Protein AF-A0A3L7WAE1-F1 (afdb_monomer_lite)

Sequence (200 aa):
MFGAALLAGSLFSGAGSRASAQEPAFVLYGRVSPIDGVLPARVRATVGDVVCGSADVNRQPDGTGFYALSVVSAGTKTGCGTQFALIRVRAILGEIDSGDVAALAVWRAGEVQQVDLSGTLSGSFVGALPAGPGRALLLWTGESGVPVERALATLPRAVEAAYLWDGTVSPSRSYIVGAPTEVQRFTIVDSGDAVIVDFR

Secondary structure (DSSP, 8-state):
-------------------------EEEEEEE--BTTBPPSEEEEEETTEEEEEEEPEEPTTS-EEEEEEE-BTTTSTTSB-TTPEEEEEEEBTTB------EEEE--TT-EEE--B-------EESPPPSSSEEEEEEE-S-TTEEHHHHHTTSSS-EEEEEEEBTTBSS--EEETT--TTT-B--EE-TT-EEEEEE-

Foldseek 3Di:
DDDDDDDDDDDPPPPPPPPPPPWQWEKEKEKAAADVLAAFQKKFKAQVNHTQWMWGWPADPVRITITMITGDPCVVPNRTDDQQGKIFMFGHRVPHGLVDRQDIDTHDGNDYDYDYRYSDWAWAWDWDDDPDWDKTWTAIQTAFSDFQVVRCVRDPADWQKKFWDDVVDDRPAIDGPPDDPVPHRDTTDHHGIIMMTTGD

Structure (mmCIF, N/CA/C/O backbone):
data_AF-A0A3L7WAE1-F1
#
_entry.id   AF-A0A3L7WAE1-F1
#
loop_
_atom_site.group_PDB
_atom_site.id
_atom_site.type_symbol
_atom_site.label_atom_id
_atom_site.label_alt_id
_atom_site.label_comp_id
_atom_site.label_asym_id
_atom_site.label_entity_id
_atom_site.label_seq_id
_atom_site.pdbx_PDB_ins_code
_atom_site.Cartn_x
_atom_site.Cartn_y
_atom_site.Cartn_z
_atom_site.occupancy
_atom_site.B_iso_or_equiv
_atom_site.auth_seq_id
_atom_site.auth_comp_id
_atom_site.auth_asym_id
_atom_site.auth_atom_id
_atom_site.pdbx_PDB_model_num
ATOM 1 N N . MET A 1 1 ? -65.733 34.060 55.433 1.00 43.16 1 MET A N 1
ATOM 2 C CA . MET A 1 1 ? -65.531 33.276 54.197 1.00 43.16 1 MET A CA 1
ATOM 3 C C . MET A 1 1 ? -64.116 33.549 53.722 1.00 43.16 1 MET A C 1
ATOM 5 O O . MET A 1 1 ? -63.818 34.679 53.366 1.00 43.16 1 MET A O 1
ATOM 9 N N . PHE A 1 2 ? -63.233 32.562 53.868 1.00 36.69 2 PHE A N 1
ATOM 10 C CA . PHE A 1 2 ? -61.813 32.648 53.525 1.00 36.69 2 PHE A CA 1
ATOM 11 C C . PHE A 1 2 ? -61.628 32.301 52.042 1.00 36.69 2 PHE A C 1
ATOM 13 O O . PHE A 1 2 ? -62.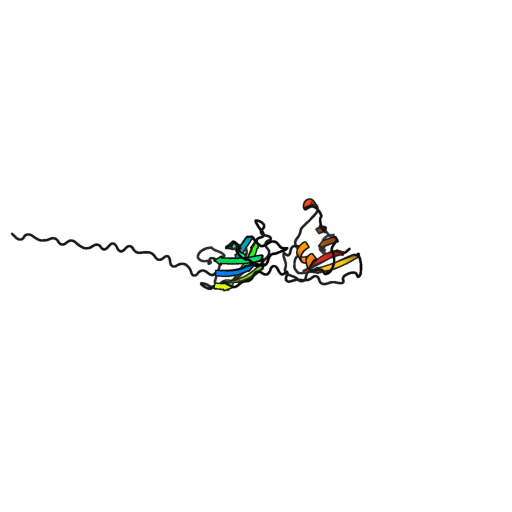046 31.228 51.615 1.00 36.69 2 PHE A O 1
ATOM 20 N N . GLY A 1 3 ? -61.027 33.207 51.269 1.00 39.78 3 GLY A N 1
ATOM 21 C CA . GLY A 1 3 ? -60.590 32.948 49.898 1.00 39.78 3 GLY A CA 1
ATOM 22 C C . GLY A 1 3 ? -59.181 32.364 49.908 1.00 39.78 3 GLY A C 1
ATOM 23 O O . GLY A 1 3 ? -58.245 33.023 50.355 1.00 39.78 3 GLY A O 1
ATOM 24 N N . ALA A 1 4 ? -59.042 31.118 49.460 1.00 48.50 4 ALA A N 1
ATOM 25 C CA . ALA A 1 4 ? -57.765 30.426 49.350 1.00 48.50 4 ALA A CA 1
ATOM 26 C C . ALA A 1 4 ? -57.021 30.863 48.077 1.00 48.50 4 ALA A C 1
ATOM 28 O O . ALA A 1 4 ? -57.540 30.745 46.968 1.00 48.50 4 ALA A O 1
ATOM 29 N N . ALA A 1 5 ? -55.795 31.354 48.260 1.00 44.97 5 ALA A N 1
ATOM 30 C CA . ALA A 1 5 ? -54.820 31.579 47.204 1.00 44.97 5 ALA A CA 1
ATOM 31 C C . ALA A 1 5 ? -54.206 30.239 46.766 1.00 44.97 5 ALA A C 1
ATOM 33 O O . ALA A 1 5 ? -53.725 29.474 47.601 1.00 44.97 5 ALA A O 1
ATOM 34 N N . LEU A 1 6 ? -54.200 29.965 45.460 1.00 47.84 6 LEU A N 1
ATOM 35 C CA . LEU A 1 6 ? -53.512 28.822 44.858 1.00 47.84 6 LEU A CA 1
ATOM 36 C C . LEU A 1 6 ? -52.233 29.313 44.169 1.00 47.84 6 LEU A C 1
ATOM 38 O O . LEU A 1 6 ? -52.269 29.900 43.091 1.00 47.84 6 LEU A O 1
ATOM 42 N N . LEU A 1 7 ? -51.104 29.066 44.833 1.00 48.84 7 LEU A N 1
ATOM 43 C CA . LEU A 1 7 ? -49.761 29.089 44.263 1.00 48.84 7 LEU A CA 1
ATOM 44 C C . LEU A 1 7 ? -49.534 27.764 43.519 1.00 48.84 7 LEU A C 1
ATOM 46 O O . LEU A 1 7 ? -49.379 26.720 44.147 1.00 48.84 7 LEU A O 1
ATOM 50 N N . ALA A 1 8 ? -49.494 27.807 42.191 1.00 50.69 8 ALA A N 1
ATOM 51 C CA . ALA A 1 8 ? -48.849 26.790 41.362 1.00 50.69 8 ALA A CA 1
ATOM 52 C C . ALA A 1 8 ? -47.571 27.450 40.820 1.00 50.69 8 ALA A C 1
ATOM 54 O O . ALA A 1 8 ? -47.631 28.528 40.244 1.00 50.69 8 ALA A O 1
ATOM 55 N N . GLY A 1 9 ? -46.366 26.958 41.083 1.00 39.41 9 GLY A N 1
ATOM 56 C CA . GLY A 1 9 ? -45.949 25.569 40.942 1.00 39.41 9 GLY A CA 1
ATOM 57 C C . GLY A 1 9 ? -44.972 25.537 39.770 1.00 39.41 9 GLY A C 1
ATOM 58 O O . GLY A 1 9 ? -45.341 25.232 38.644 1.00 39.41 9 GLY A O 1
ATOM 59 N N . SER A 1 10 ? -43.742 25.966 40.039 1.00 48.16 10 SER A N 1
ATOM 60 C CA . SER A 1 10 ? -42.607 26.010 39.121 1.00 48.16 10 SER A CA 1
ATOM 61 C C . SER A 1 10 ? -42.299 24.636 38.521 1.00 48.16 10 SER A C 1
ATOM 63 O O . SER A 1 10 ? -41.896 23.728 39.245 1.00 48.16 10 SER A O 1
ATOM 65 N N . LEU A 1 11 ? -42.398 24.514 37.197 1.00 49.38 11 LEU A N 1
ATOM 66 C CA . LEU A 1 11 ? -41.777 23.437 36.430 1.00 49.38 11 LEU A CA 1
ATOM 67 C C . LEU A 1 11 ? -40.644 24.034 35.595 1.00 49.38 11 LEU A C 1
ATOM 69 O O . LEU A 1 11 ? -40.841 24.505 34.478 1.00 49.38 11 LEU A O 1
ATOM 73 N N . PHE A 1 12 ? -39.442 24.015 36.167 1.00 47.50 12 PHE A N 1
ATOM 74 C CA . PHE A 1 12 ? -38.211 24.098 35.393 1.00 47.50 12 PHE A CA 1
ATOM 75 C C . PHE A 1 12 ? -38.100 22.810 34.574 1.00 47.50 12 PHE A C 1
ATOM 77 O O . PHE A 1 12 ? -37.678 21.769 35.075 1.00 47.50 12 PHE A O 1
ATOM 84 N N . SER A 1 13 ? -38.498 22.862 33.306 1.00 51.59 13 SER A N 1
ATOM 85 C CA . SER A 1 13 ? -38.141 21.846 32.322 1.00 51.59 13 SER A CA 1
ATOM 86 C C . SER A 1 13 ? -36.644 21.962 32.039 1.00 51.59 13 SER A C 1
ATOM 88 O O . SER A 1 13 ? -36.213 22.720 31.171 1.00 51.59 13 SER A O 1
ATOM 90 N N . GLY A 1 14 ? -35.844 21.239 32.825 1.00 41.34 14 GLY A N 1
ATOM 91 C CA . GLY A 1 14 ? -34.436 21.010 32.544 1.00 41.34 14 GLY A CA 1
ATOM 92 C C . GLY A 1 14 ? -34.307 20.287 31.209 1.00 41.34 14 GLY A C 1
ATOM 93 O O . GLY A 1 14 ? -34.619 19.102 31.101 1.00 41.34 14 GLY A O 1
ATOM 94 N N . ALA A 1 15 ? -33.861 21.012 30.186 1.00 43.69 15 ALA A N 1
ATOM 95 C CA . ALA A 1 15 ? -33.359 20.429 28.958 1.00 43.69 15 ALA A CA 1
ATOM 96 C C . ALA A 1 15 ? -32.117 19.603 29.317 1.00 43.69 15 ALA A C 1
ATOM 98 O O . ALA A 1 15 ? -31.015 20.126 29.466 1.00 43.69 15 ALA A O 1
ATOM 99 N N . GLY A 1 16 ? -32.317 18.304 29.533 1.00 39.81 16 GLY A N 1
ATOM 100 C CA . GLY A 1 16 ? -31.234 17.347 29.659 1.00 39.8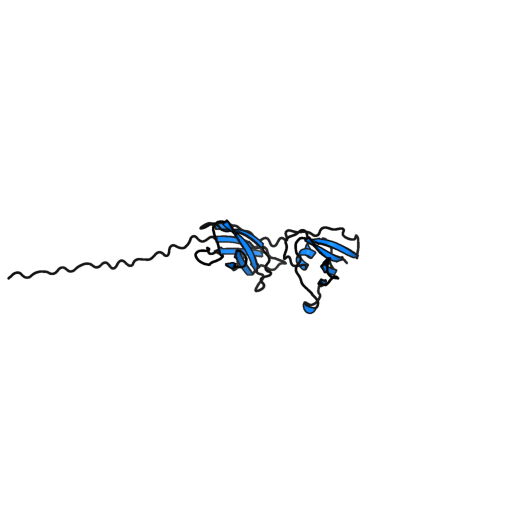1 16 GLY A CA 1
ATOM 101 C C . GLY A 1 16 ? -30.510 17.252 28.324 1.00 39.81 16 GLY A C 1
ATOM 102 O O . GLY A 1 16 ? -30.884 16.446 27.474 1.00 39.81 16 GLY A O 1
ATOM 103 N N . SER A 1 17 ? -29.473 18.068 28.142 1.00 44.88 17 SER A N 1
ATOM 104 C CA . SER A 1 17 ? -28.429 17.817 27.157 1.00 44.88 17 SER A CA 1
ATOM 105 C C . SER A 1 17 ? -27.814 16.465 27.496 1.00 44.88 17 SER A C 1
ATOM 107 O O . SER A 1 17 ? -26.948 16.358 28.364 1.00 44.88 17 SER A O 1
ATOM 109 N N . ARG A 1 18 ? -28.297 15.403 26.845 1.00 47.50 18 ARG A N 1
ATOM 110 C CA . ARG A 1 18 ? -27.574 14.137 26.780 1.00 47.50 18 ARG A CA 1
ATOM 111 C C . ARG A 1 18 ? -26.289 14.441 26.024 1.00 47.50 18 ARG A C 1
ATOM 113 O O . ARG A 1 18 ? -26.282 14.439 24.798 1.00 47.50 18 ARG A O 1
ATOM 120 N N . ALA A 1 19 ? -25.225 14.753 26.757 1.00 40.19 19 ALA A N 1
ATOM 121 C CA . ALA A 1 19 ? -23.880 14.614 26.241 1.00 40.19 19 ALA A CA 1
ATOM 122 C C . ALA A 1 19 ? -23.766 13.147 25.820 1.00 40.19 19 ALA A C 1
ATOM 124 O O . ALA A 1 19 ? -23.707 12.254 26.665 1.00 40.19 19 ALA A O 1
ATOM 125 N N . SER A 1 20 ? -23.862 12.883 24.518 1.00 48.00 20 SER A N 1
ATOM 126 C CA . SER A 1 20 ? -23.436 11.608 23.968 1.00 48.00 20 SER A CA 1
ATOM 127 C C . SER A 1 20 ? -21.991 11.454 24.414 1.00 48.00 20 SER A C 1
ATOM 129 O O . SER A 1 20 ? -21.145 12.239 23.985 1.00 48.00 20 SER A O 1
ATOM 131 N N . ALA A 1 21 ? -21.730 10.532 25.341 1.00 50.00 21 ALA A N 1
ATOM 132 C CA . ALA A 1 21 ? -20.374 10.161 25.697 1.00 50.00 21 ALA A CA 1
ATOM 133 C C . ALA A 1 21 ? -19.713 9.722 24.393 1.00 50.00 21 ALA A C 1
ATOM 135 O O . ALA A 1 21 ? -20.046 8.669 23.851 1.00 50.00 21 ALA A O 1
ATOM 136 N N . GLN A 1 22 ? -18.895 10.604 23.822 1.00 59.25 22 GLN A N 1
ATOM 137 C CA . GLN A 1 22 ? -18.187 10.319 22.595 1.00 59.25 22 GLN A CA 1
ATOM 138 C C . GLN A 1 22 ? -17.245 9.173 22.934 1.00 59.25 22 GLN A C 1
ATOM 140 O O . GLN A 1 22 ? -16.367 9.317 23.785 1.00 59.25 22 GLN A O 1
ATOM 145 N N . GLU A 1 23 ? -17.540 8.005 22.367 1.00 64.50 23 GLU A N 1
ATOM 146 C CA . GLU A 1 23 ? -16.785 6.785 22.605 1.00 64.50 23 GLU A CA 1
ATOM 147 C C . GLU A 1 23 ? -15.295 7.082 22.371 1.00 64.50 23 GLU A C 1
ATOM 149 O O . GLU A 1 23 ? -14.980 7.815 21.426 1.00 64.50 23 GLU A O 1
ATOM 154 N N . PRO A 1 24 ? -14.382 6.609 23.242 1.00 63.81 24 PRO A N 1
ATOM 155 C CA . PRO A 1 24 ? -12.977 6.984 23.162 1.00 63.81 24 PRO A CA 1
ATOM 156 C C . PRO A 1 24 ? -12.399 6.557 21.808 1.00 63.81 24 PRO A C 1
ATOM 158 O O . PRO A 1 24 ? -12.136 5.380 21.561 1.00 63.81 24 PRO A O 1
ATOM 161 N N . ALA A 1 25 ? -12.234 7.534 20.917 1.00 77.62 25 ALA A N 1
ATOM 162 C CA . ALA A 1 25 ? -11.799 7.309 19.551 1.00 77.62 25 ALA A CA 1
ATOM 163 C C . ALA A 1 25 ? -10.301 6.992 19.535 1.00 77.62 25 ALA A C 1
ATOM 165 O O . ALA A 1 25 ? -9.501 7.769 20.050 1.00 77.62 25 ALA A O 1
ATOM 166 N N . PHE A 1 26 ? -9.924 5.867 18.928 1.00 92.75 26 PHE A N 1
ATOM 167 C CA . PHE A 1 26 ? -8.534 5.615 18.565 1.00 92.75 26 PHE A CA 1
ATOM 168 C C . PHE A 1 26 ? -8.237 6.354 17.258 1.00 92.75 26 PHE A C 1
ATOM 170 O O . PHE A 1 26 ? -8.962 6.182 16.273 1.00 92.75 26 PHE A O 1
ATOM 177 N N . VAL A 1 27 ? -7.212 7.200 17.243 1.00 95.44 27 VAL A N 1
ATOM 178 C CA . VAL A 1 27 ? -6.872 8.037 16.084 1.00 95.44 27 VAL A CA 1
ATOM 179 C C . VAL A 1 27 ? -5.482 7.677 15.584 1.00 95.44 27 VAL A C 1
ATOM 181 O O . VAL A 1 27 ? -4.526 7.671 16.353 1.00 95.44 27 VAL A O 1
ATOM 184 N N . LEU A 1 28 ? -5.368 7.421 14.283 1.00 96.44 28 LEU A N 1
ATOM 185 C CA . LEU A 1 28 ? -4.087 7.295 13.596 1.00 96.44 28 LEU A CA 1
ATOM 186 C C . LEU A 1 28 ? -3.843 8.544 12.758 1.00 96.44 28 LEU A C 1
ATOM 188 O O . LEU A 1 28 ? -4.747 9.011 12.066 1.00 96.44 28 LEU A O 1
ATOM 192 N N . TYR A 1 29 ? -2.626 9.066 12.782 1.00 97.31 29 TYR A N 1
ATOM 193 C CA . TYR A 1 29 ? -2.225 10.168 11.914 1.00 97.31 29 TYR A CA 1
ATOM 194 C C . TYR A 1 29 ? -0.795 9.974 11.434 1.00 97.31 29 TYR A C 1
ATOM 196 O O . TYR A 1 29 ? -0.019 9.263 12.061 1.00 97.31 29 TYR A O 1
ATOM 204 N N . GLY A 1 30 ? -0.420 10.610 10.334 1.00 95.56 30 GLY A N 1
ATOM 205 C CA . GLY A 1 30 ? 0.951 10.515 9.853 1.00 95.56 30 GLY A CA 1
ATOM 206 C C . GLY A 1 30 ? 1.131 11.045 8.448 1.00 95.56 30 GLY A C 1
ATOM 207 O O . GLY A 1 30 ? 0.210 11.585 7.826 1.00 95.56 30 GLY A O 1
ATOM 208 N N . ARG A 1 31 ? 2.356 10.896 7.956 1.00 94.50 31 ARG A N 1
ATOM 209 C CA . ARG A 1 31 ? 2.739 11.258 6.596 1.00 94.50 31 ARG A CA 1
ATOM 210 C C . ARG A 1 31 ? 2.561 10.080 5.651 1.00 94.50 31 ARG A C 1
ATOM 212 O O . ARG A 1 31 ? 2.667 8.929 6.057 1.00 94.50 31 ARG A O 1
ATOM 219 N N . VAL A 1 32 ? 2.315 10.375 4.381 1.00 92.31 32 VAL A N 1
ATOM 220 C CA . VAL A 1 32 ? 2.248 9.391 3.296 1.00 92.31 32 VAL A CA 1
ATOM 221 C C . VAL A 1 32 ? 3.246 9.797 2.226 1.00 92.31 32 VAL A C 1
ATOM 223 O O . VAL A 1 32 ? 3.142 10.890 1.665 1.00 92.31 32 VAL A O 1
ATOM 226 N N . SER A 1 33 ? 4.217 8.941 1.938 1.00 89.69 33 SER A N 1
ATOM 227 C CA . SER A 1 33 ? 5.117 9.170 0.808 1.00 89.69 33 SER A CA 1
ATOM 228 C C . SER A 1 33 ? 4.417 8.815 -0.508 1.00 89.69 33 SER A C 1
ATOM 230 O O . SER A 1 33 ? 3.633 7.862 -0.536 1.00 89.69 33 SER A O 1
ATOM 232 N N . PRO A 1 34 ? 4.692 9.537 -1.610 1.00 85.38 34 PRO A N 1
ATOM 233 C CA . PRO A 1 34 ? 4.264 9.107 -2.934 1.00 85.38 34 PRO A CA 1
ATOM 234 C C . PRO A 1 34 ? 4.761 7.695 -3.234 1.00 85.38 34 PRO A C 1
ATOM 236 O O . PRO A 1 34 ? 5.897 7.350 -2.905 1.00 85.38 34 PRO A O 1
ATOM 239 N N . ILE A 1 35 ? 3.917 6.904 -3.885 1.00 77.00 35 ILE A N 1
ATOM 240 C CA . ILE A 1 35 ? 4.247 5.565 -4.354 1.00 77.00 35 ILE A CA 1
ATOM 241 C C . ILE A 1 35 ? 4.311 5.642 -5.877 1.00 77.00 35 ILE A C 1
ATOM 243 O O . ILE A 1 35 ? 3.348 6.063 -6.515 1.00 77.00 35 ILE A O 1
ATOM 247 N N . ASP A 1 36 ? 5.478 5.345 -6.449 1.00 71.12 36 ASP A N 1
ATOM 248 C CA . ASP A 1 36 ? 5.764 5.517 -7.884 1.00 71.12 36 ASP A CA 1
ATOM 249 C C . ASP A 1 36 ? 5.504 6.952 -8.386 1.00 71.12 36 ASP A C 1
ATOM 251 O O . ASP A 1 36 ? 4.987 7.191 -9.475 1.00 71.12 36 ASP A O 1
ATOM 255 N N . GLY A 1 37 ? 5.816 7.945 -7.544 1.00 76.94 37 GLY A N 1
ATOM 256 C CA . GLY A 1 37 ? 5.586 9.365 -7.838 1.00 76.94 37 GLY A CA 1
ATOM 257 C C . GLY A 1 37 ? 4.123 9.813 -7.721 1.00 76.94 37 GLY A C 1
ATOM 258 O O . GLY A 1 37 ? 3.842 11.009 -7.825 1.00 76.94 37 GLY A O 1
ATOM 259 N N . VAL A 1 38 ? 3.195 8.894 -7.441 1.00 80.00 38 VAL A N 1
ATOM 260 C CA . VAL A 1 38 ? 1.775 9.191 -7.240 1.00 80.00 38 VAL A CA 1
ATOM 261 C C . VAL A 1 38 ? 1.463 9.211 -5.751 1.00 80.00 38 VAL A C 1
ATOM 263 O O . VAL A 1 38 ? 1.722 8.259 -5.020 1.00 80.00 38 VAL A O 1
ATOM 266 N N . LEU A 1 39 ? 0.888 10.313 -5.277 1.00 87.31 39 LEU A N 1
ATOM 267 C CA . LEU A 1 39 ? 0.447 10.402 -3.892 1.00 87.31 39 LEU A CA 1
ATOM 268 C C . LEU A 1 39 ? -0.854 9.599 -3.712 1.00 87.31 39 LEU A C 1
ATOM 270 O O . LEU A 1 39 ? -1.806 9.857 -4.456 1.00 87.31 39 LEU A O 1
ATOM 274 N N . PRO A 1 40 ? -0.935 8.676 -2.734 1.00 90.25 40 PRO A N 1
ATOM 275 C CA . PRO A 1 40 ? -2.194 8.040 -2.370 1.00 90.25 40 PRO A CA 1
ATOM 276 C C . PRO A 1 40 ? -3.267 9.079 -2.070 1.00 90.25 40 PRO A C 1
ATOM 278 O O . PRO A 1 40 ? -2.994 10.093 -1.434 1.00 90.25 40 PRO A O 1
ATOM 281 N N . ALA A 1 41 ? -4.484 8.826 -2.540 1.00 91.94 41 ALA A N 1
ATOM 282 C CA . ALA A 1 41 ? -5.611 9.728 -2.343 1.00 91.94 41 ALA A CA 1
ATOM 283 C C . ALA A 1 41 ? -6.268 9.507 -0.978 1.00 91.94 41 ALA A C 1
ATOM 285 O O . ALA A 1 41 ? -6.807 10.442 -0.389 1.00 91.94 41 ALA A O 1
ATOM 286 N N . ARG A 1 42 ? -6.239 8.265 -0.475 1.00 94.88 42 ARG A N 1
ATOM 287 C CA . ARG A 1 42 ? -6.934 7.859 0.751 1.00 94.88 42 ARG A CA 1
ATOM 288 C C . ARG A 1 42 ? -6.116 6.849 1.540 1.00 94.88 42 ARG A C 1
ATOM 290 O O . ARG A 1 42 ? -5.246 6.168 1.005 1.00 94.88 42 ARG A O 1
ATOM 297 N N . VAL A 1 43 ? -6.443 6.723 2.815 1.00 94.56 43 VAL A N 1
ATOM 298 C CA . VAL A 1 43 ? -5.939 5.686 3.712 1.00 94.56 43 VAL A CA 1
ATOM 299 C C . VAL A 1 43 ? -7.100 4.936 4.339 1.00 94.56 43 VAL A C 1
ATOM 301 O O . VAL A 1 43 ? -8.183 5.491 4.551 1.00 94.56 43 VAL A O 1
ATOM 304 N N . ARG A 1 44 ? -6.877 3.665 4.656 1.00 95.31 44 ARG A N 1
ATOM 305 C CA . ARG A 1 44 ? -7.887 2.785 5.239 1.00 95.31 44 ARG A CA 1
ATOM 306 C C . ARG A 1 44 ? -7.289 1.954 6.361 1.00 95.31 44 ARG A C 1
ATOM 308 O O . ARG A 1 44 ? -6.250 1.332 6.183 1.00 95.31 44 ARG A O 1
ATOM 315 N N . ALA A 1 45 ? -7.973 1.908 7.495 1.00 95.19 45 ALA A N 1
ATOM 316 C CA . ALA A 1 45 ? -7.650 1.033 8.611 1.00 95.19 45 ALA A CA 1
ATOM 317 C C . ALA A 1 45 ? -8.569 -0.192 8.596 1.00 95.19 45 ALA A C 1
ATOM 319 O O . ALA A 1 45 ? -9.790 -0.062 8.467 1.00 95.19 45 ALA A O 1
ATOM 320 N N . THR A 1 46 ? -7.988 -1.378 8.750 1.00 95.25 46 THR A N 1
ATOM 321 C CA . THR A 1 46 ? -8.707 -2.660 8.754 1.00 95.25 46 THR A CA 1
ATOM 322 C C . THR A 1 46 ? -8.294 -3.533 9.933 1.00 95.25 46 THR A C 1
ATOM 324 O O . THR A 1 46 ? -7.141 -3.495 10.357 1.00 95.25 46 THR A O 1
ATOM 327 N N . VAL A 1 47 ? -9.227 -4.338 10.441 1.00 92.31 47 VAL A N 1
ATOM 328 C CA . VAL A 1 47 ? -8.966 -5.444 11.375 1.00 92.31 47 VAL A CA 1
ATOM 329 C C . VAL A 1 47 ? -9.479 -6.716 10.704 1.00 92.31 47 VAL A C 1
ATOM 331 O O . VAL A 1 47 ? -10.665 -6.824 10.398 1.00 92.31 47 VAL A O 1
ATOM 334 N N . GLY A 1 48 ? -8.578 -7.656 10.399 1.00 89.31 48 GLY A N 1
ATOM 335 C CA . GLY A 1 48 ? -8.902 -8.724 9.442 1.00 89.31 48 GLY A CA 1
ATOM 336 C C . GLY A 1 48 ? -9.333 -8.121 8.099 1.00 89.31 48 GLY A C 1
ATOM 337 O O . GLY A 1 48 ? -8.608 -7.281 7.564 1.00 89.31 48 GLY A O 1
ATOM 338 N N . ASP A 1 49 ? -10.526 -8.492 7.631 1.00 89.88 49 ASP A N 1
ATOM 339 C CA . ASP A 1 49 ? -11.149 -7.975 6.401 1.00 89.88 49 ASP A CA 1
ATOM 340 C C . ASP A 1 49 ? -12.157 -6.838 6.660 1.00 89.88 49 ASP A C 1
ATOM 342 O O . ASP A 1 49 ? -12.784 -6.310 5.739 1.00 89.88 49 ASP A O 1
ATOM 346 N N . VAL A 1 50 ? -12.346 -6.436 7.922 1.00 94.44 50 VAL A N 1
ATOM 347 C CA . VAL A 1 50 ? -13.329 -5.414 8.295 1.00 94.44 50 VAL A CA 1
ATOM 348 C C . VAL A 1 50 ? -12.697 -4.030 8.225 1.00 94.44 50 VAL A C 1
ATOM 350 O O . VAL A 1 50 ? -11.709 -3.744 8.899 1.00 94.44 50 VAL A O 1
ATOM 353 N N . VAL A 1 51 ? -13.300 -3.131 7.443 1.00 95.31 51 VAL A N 1
ATOM 354 C CA . VAL A 1 51 ? -12.897 -1.717 7.384 1.00 95.31 51 VAL A CA 1
ATOM 355 C C . VAL A 1 51 ? -13.369 -0.973 8.627 1.00 95.31 51 VAL A C 1
ATOM 357 O O . VAL A 1 51 ? -14.573 -0.868 8.867 1.00 95.31 51 VAL A O 1
ATOM 360 N N . CYS A 1 52 ? -12.429 -0.418 9.382 1.00 95.25 52 CYS A N 1
ATOM 361 C CA . CYS A 1 52 ? -12.673 0.221 10.675 1.00 95.25 52 CYS A CA 1
ATOM 362 C C . CYS A 1 52 ? -12.413 1.727 10.676 1.00 95.25 52 CYS A C 1
ATOM 364 O O . CYS A 1 52 ? -12.719 2.402 11.651 1.00 95.25 52 CYS A O 1
ATOM 366 N N . GLY A 1 53 ? -11.887 2.268 9.582 1.00 95.06 53 GLY A N 1
ATOM 367 C CA . GLY A 1 53 ? -11.713 3.701 9.404 1.00 95.06 53 GLY A CA 1
ATOM 368 C C . GLY A 1 53 ? -11.176 4.018 8.019 1.00 95.06 53 GLY A C 1
ATOM 369 O O . GLY A 1 53 ? -10.522 3.184 7.390 1.00 95.06 53 GLY A O 1
ATOM 370 N N . SER A 1 54 ? -11.446 5.227 7.544 1.00 96.12 54 SER A N 1
ATOM 371 C CA . SER A 1 54 ? -10.837 5.763 6.329 1.00 96.12 54 SER A CA 1
ATOM 372 C C . SER A 1 54 ? -10.670 7.267 6.447 1.00 96.12 54 SER A C 1
ATOM 374 O O . SER A 1 54 ? -11.502 7.916 7.078 1.00 96.12 54 SER A O 1
ATOM 376 N N . ALA A 1 55 ? -9.649 7.808 5.798 1.00 96.62 55 ALA A N 1
ATOM 377 C CA . ALA A 1 55 ? -9.463 9.244 5.659 1.00 96.62 55 ALA A CA 1
ATOM 378 C C . ALA A 1 55 ? -8.870 9.577 4.295 1.00 96.62 55 ALA A C 1
ATOM 380 O O . ALA A 1 55 ? -8.236 8.731 3.661 1.00 96.62 55 ALA A O 1
ATOM 381 N N . ASP A 1 56 ? -9.067 10.815 3.871 1.00 96.88 56 ASP A N 1
ATOM 382 C CA . ASP A 1 56 ? -8.418 11.347 2.683 1.00 96.88 56 ASP A CA 1
ATOM 383 C C . ASP A 1 56 ? -7.003 11.823 3.028 1.00 96.88 56 ASP A C 1
ATOM 385 O O . ASP A 1 56 ? -6.697 12.189 4.169 1.00 96.88 56 ASP A O 1
ATOM 389 N N . VAL A 1 57 ? -6.124 11.789 2.032 1.00 96.06 57 VAL A N 1
ATOM 390 C CA . VAL A 1 57 ? -4.738 12.236 2.150 1.00 96.06 57 VAL A CA 1
ATOM 391 C C . VAL A 1 57 ? -4.636 13.662 1.626 1.00 96.06 57 VAL A C 1
ATOM 393 O O . VAL A 1 57 ? -4.857 13.940 0.449 1.00 96.06 57 VAL A O 1
ATOM 396 N N . ASN A 1 58 ? -4.242 14.576 2.505 1.00 96.25 58 ASN A N 1
ATOM 397 C CA . ASN A 1 58 ? -4.031 15.974 2.168 1.00 96.25 58 ASN A CA 1
ATOM 398 C C . ASN A 1 58 ? -2.596 16.188 1.691 1.00 96.25 58 ASN A C 1
ATOM 400 O O . ASN A 1 58 ? -1.647 16.013 2.461 1.00 96.25 58 ASN A O 1
ATOM 404 N N . ARG A 1 59 ? -2.434 16.601 0.431 1.00 94.19 59 ARG A N 1
ATOM 405 C CA . ARG A 1 59 ? -1.127 16.937 -0.148 1.00 94.19 59 ARG A CA 1
ATOM 406 C C . ARG A 1 59 ? -0.444 18.048 0.653 1.00 94.19 59 ARG A C 1
ATOM 408 O O . ARG A 1 59 ? -1.052 19.071 0.954 1.00 94.19 59 ARG A O 1
ATOM 415 N N . GLN A 1 60 ? 0.832 17.844 0.947 1.00 94.12 60 GLN A N 1
ATOM 416 C CA . GLN A 1 60 ? 1.710 18.789 1.624 1.00 94.12 60 GLN A CA 1
ATOM 417 C C . GLN A 1 60 ? 2.630 19.505 0.618 1.00 94.12 60 GLN A C 1
ATOM 419 O O . GLN A 1 60 ? 2.862 18.987 -0.481 1.00 94.12 60 GLN A O 1
ATOM 424 N N . PRO A 1 61 ? 3.181 20.685 0.970 1.00 89.00 61 PRO A N 1
ATOM 425 C CA . PRO A 1 61 ? 4.031 21.466 0.067 1.00 89.00 61 PRO A CA 1
ATOM 426 C C . PRO A 1 61 ? 5.305 20.750 -0.401 1.00 89.00 61 PRO A C 1
ATOM 428 O O . PRO A 1 61 ? 5.795 21.033 -1.488 1.00 89.00 61 PRO A O 1
ATOM 431 N N . ASP A 1 62 ? 5.831 19.814 0.389 1.00 83.31 62 ASP A N 1
ATOM 432 C CA . ASP A 1 62 ? 7.041 19.046 0.068 1.00 83.31 62 ASP A CA 1
ATOM 433 C C . ASP A 1 62 ? 6.777 17.798 -0.795 1.00 83.31 62 ASP A C 1
ATOM 435 O O . ASP A 1 62 ? 7.656 16.958 -0.972 1.00 83.31 62 ASP A O 1
ATOM 439 N N . GLY A 1 63 ? 5.562 17.664 -1.334 1.00 85.62 63 GLY A N 1
ATOM 440 C CA . GLY A 1 63 ? 5.172 16.562 -2.213 1.00 85.62 63 GLY A CA 1
ATOM 441 C C . GLY A 1 63 ? 4.687 15.306 -1.487 1.00 85.62 63 GLY A C 1
ATOM 442 O O . GLY A 1 63 ? 4.152 14.413 -2.142 1.00 85.62 63 GLY A O 1
ATOM 443 N N . THR A 1 64 ? 4.800 15.241 -0.159 1.00 90.00 64 THR A N 1
ATOM 444 C CA . THR A 1 64 ? 4.198 14.165 0.646 1.00 90.00 64 THR A CA 1
ATOM 445 C C . THR A 1 64 ? 2.706 14.409 0.898 1.00 90.00 64 THR A C 1
ATOM 447 O O . THR A 1 64 ? 2.147 15.442 0.527 1.00 90.00 64 THR A O 1
ATOM 450 N N . GLY A 1 65 ? 2.034 13.451 1.527 1.00 94.38 65 GLY A N 1
ATOM 451 C CA . GLY A 1 65 ? 0.671 13.573 2.030 1.00 94.38 65 GLY A CA 1
ATOM 452 C C . GLY A 1 65 ? 0.624 13.554 3.552 1.00 94.38 65 GLY A C 1
ATOM 453 O O . GLY A 1 65 ? 1.549 13.078 4.205 1.00 94.38 65 GLY A O 1
ATOM 454 N N . PHE A 1 66 ? -0.470 14.047 4.115 1.00 95.81 66 PHE A N 1
ATOM 455 C CA . PHE A 1 66 ? -0.805 13.930 5.530 1.00 95.81 66 PHE A CA 1
ATOM 456 C C . PHE A 1 66 ? -2.207 13.348 5.674 1.00 95.81 66 PHE A C 1
ATOM 458 O O . PHE A 1 66 ? -3.115 13.741 4.940 1.00 95.81 66 PHE A O 1
ATOM 465 N N . TYR A 1 67 ? -2.398 12.457 6.639 1.00 97.06 67 TYR A N 1
ATOM 466 C CA . TYR A 1 67 ? -3.709 11.915 6.972 1.00 97.06 67 TYR A CA 1
ATOM 467 C C . TYR A 1 67 ? -3.952 11.944 8.480 1.00 97.06 67 TYR A C 1
ATOM 469 O O . TYR A 1 67 ? -3.020 11.886 9.282 1.00 97.06 67 TYR A O 1
ATOM 477 N N . ALA A 1 68 ? -5.229 11.972 8.849 1.00 97.06 68 ALA A N 1
ATOM 478 C CA . ALA A 1 68 ? -5.703 11.678 10.192 1.00 97.06 68 ALA A CA 1
ATOM 479 C C . ALA A 1 68 ? -7.002 10.875 10.063 1.00 97.06 68 ALA A C 1
ATOM 481 O O . ALA A 1 68 ? -7.961 11.347 9.455 1.00 97.06 68 ALA A O 1
ATOM 482 N N . LEU A 1 69 ? -7.025 9.654 10.591 1.00 95.94 69 LEU A N 1
ATOM 483 C CA . LEU A 1 69 ? -8.164 8.743 10.518 1.00 95.94 69 LEU A CA 1
ATOM 484 C C . LEU A 1 69 ? -8.579 8.300 11.921 1.00 95.94 69 LEU A C 1
ATOM 486 O O . LEU A 1 69 ? -7.741 8.029 12.778 1.00 95.94 69 LEU A O 1
ATOM 490 N N . SER A 1 70 ? -9.886 8.181 12.141 1.00 95.81 70 SER A N 1
ATOM 491 C CA . SER A 1 70 ? -10.437 7.557 13.344 1.00 95.81 70 SER A CA 1
ATOM 492 C C . SER A 1 70 ? -10.736 6.083 13.072 1.00 95.81 70 SER A C 1
ATOM 494 O O . SER A 1 70 ? -11.313 5.749 12.035 1.00 95.81 70 SER A O 1
ATOM 496 N N . VAL A 1 71 ? -10.331 5.207 13.993 1.00 95.38 71 VAL A N 1
ATOM 497 C CA . VAL A 1 71 ? -10.618 3.770 13.955 1.00 95.38 71 VAL A CA 1
ATOM 498 C C . VAL A 1 71 ? -11.707 3.458 14.973 1.00 95.38 71 VAL A C 1
ATOM 500 O O . VAL A 1 71 ? -11.497 3.582 16.182 1.00 95.38 71 VAL A O 1
ATOM 503 N N . VAL A 1 72 ? -12.866 3.022 14.483 1.00 93.81 72 VAL A N 1
ATOM 504 C CA . VAL A 1 72 ? -14.015 2.712 15.340 1.00 93.81 72 VAL A CA 1
ATOM 505 C C . VAL A 1 72 ? -13.764 1.468 16.195 1.00 93.81 72 VAL A C 1
ATOM 507 O O . VAL A 1 72 ? -13.003 0.570 15.815 1.00 93.81 72 VAL A O 1
ATOM 510 N N . SER A 1 73 ? -14.405 1.416 17.359 1.00 91.88 73 SER A N 1
ATOM 511 C CA . SER A 1 73 ? -14.310 0.287 18.283 1.00 91.88 73 SER A CA 1
ATOM 512 C C . SER A 1 73 ? -15.185 -0.893 17.830 1.00 91.88 73 SER A C 1
ATOM 514 O O . SER A 1 73 ? -16.045 -0.763 16.950 1.00 91.88 73 SER A O 1
ATOM 516 N N . ALA A 1 74 ? -15.029 -2.035 18.502 1.00 89.88 74 ALA A N 1
ATOM 517 C CA . ALA A 1 74 ? -15.954 -3.163 18.390 1.00 89.88 74 ALA A CA 1
ATOM 518 C C . ALA A 1 74 ? -17.383 -2.843 18.877 1.00 89.88 74 ALA A C 1
ATOM 520 O O . ALA A 1 74 ? -18.335 -3.478 18.422 1.00 89.88 74 ALA A O 1
ATOM 521 N N . GLY A 1 75 ? -17.530 -1.880 19.798 1.00 87.62 75 GLY A N 1
ATOM 522 C CA . GLY A 1 75 ? -18.820 -1.414 20.313 1.00 87.62 75 GLY A CA 1
ATOM 523 C C . GLY A 1 75 ? -19.611 -0.622 19.273 1.00 87.62 75 GLY A C 1
ATOM 524 O O . GLY A 1 75 ? -20.831 -0.756 19.196 1.00 87.62 75 GLY A O 1
ATOM 525 N N . THR A 1 76 ? -18.915 0.134 18.418 1.00 88.81 76 THR A N 1
ATOM 526 C CA . THR A 1 76 ? -19.526 0.839 17.285 1.00 88.81 76 THR A CA 1
ATOM 527 C C . THR A 1 76 ? -19.766 -0.088 16.088 1.00 88.81 76 THR A C 1
ATOM 529 O O . THR A 1 76 ? -20.807 -0.014 15.436 1.00 88.81 76 THR A O 1
ATOM 532 N N . LYS A 1 77 ? -18.789 -0.942 15.753 1.00 91.31 77 LYS A N 1
ATOM 533 C CA . LYS A 1 77 ? -18.840 -1.829 14.585 1.00 91.31 77 LYS A CA 1
ATOM 534 C C . LYS A 1 77 ? -18.226 -3.184 14.915 1.00 91.31 77 LYS A C 1
ATOM 536 O O . LYS A 1 77 ? -17.031 -3.289 15.181 1.00 91.31 77 LYS A O 1
ATOM 541 N N . THR A 1 78 ? -19.028 -4.243 14.830 1.00 93.44 78 THR A N 1
ATOM 542 C CA . THR A 1 78 ? -18.557 -5.615 15.058 1.00 93.44 78 THR A CA 1
ATOM 543 C C . THR A 1 78 ? -17.376 -5.954 14.145 1.00 93.44 78 THR A C 1
ATOM 545 O O . THR A 1 78 ? -17.405 -5.674 12.947 1.00 93.44 78 THR A O 1
ATOM 548 N N . GLY A 1 79 ? -16.334 -6.556 14.722 1.00 90.38 79 GLY A N 1
ATOM 549 C CA . GLY A 1 79 ? -15.093 -6.894 14.018 1.00 90.38 79 GLY A CA 1
ATOM 550 C C . GLY A 1 79 ? -14.060 -5.765 13.963 1.00 90.38 79 GLY A C 1
ATOM 551 O O . GLY A 1 79 ? -12.969 -5.989 13.452 1.00 90.38 79 GLY A O 1
ATOM 552 N N . CYS A 1 80 ? -14.371 -4.583 14.505 1.00 90.69 80 CYS A N 1
ATOM 553 C CA . CYS A 1 80 ? -13.420 -3.484 14.658 1.00 90.69 80 CYS A CA 1
ATOM 554 C C . CYS A 1 80 ? -12.805 -3.412 16.059 1.00 90.69 80 CYS A C 1
ATOM 556 O O . CYS A 1 80 ? -12.911 -4.358 16.834 1.00 90.69 80 CYS A O 1
ATOM 558 N N . GLY A 1 81 ? -12.086 -2.322 16.343 1.00 77.81 81 GLY A N 1
ATOM 559 C CA . GLY A 1 81 ? -11.111 -2.181 17.418 1.00 77.81 81 GLY A CA 1
ATOM 560 C C . GLY A 1 81 ? -11.546 -2.711 18.780 1.00 77.81 81 GLY A C 1
ATOM 561 O O . GLY A 1 81 ? -12.215 -2.021 19.549 1.00 77.81 81 GLY A O 1
ATOM 562 N N . THR A 1 82 ? -11.130 -3.937 19.085 1.00 88.75 82 THR A N 1
ATOM 563 C CA . THR A 1 82 ? -11.010 -4.429 20.455 1.00 88.75 82 THR A CA 1
ATOM 564 C C . THR A 1 82 ? -9.656 -4.011 21.006 1.00 88.75 82 THR A C 1
ATOM 566 O O . THR A 1 82 ? -8.704 -3.818 20.246 1.00 88.75 82 THR A O 1
ATOM 569 N N . GLN A 1 83 ? -9.544 -3.917 22.330 1.00 89.88 83 GLN A N 1
ATOM 570 C CA . GLN A 1 83 ? -8.268 -3.640 22.981 1.00 89.88 83 GLN A CA 1
ATOM 571 C C . GLN A 1 83 ? -7.173 -4.579 22.440 1.00 89.88 83 GLN A C 1
ATOM 573 O O . GLN A 1 83 ? -7.344 -5.797 22.429 1.00 89.88 83 GLN A O 1
ATOM 578 N N . PHE A 1 84 ? -6.073 -3.988 21.968 1.00 89.38 84 PHE A N 1
ATOM 579 C CA . PHE A 1 84 ? -4.912 -4.657 21.373 1.00 89.38 84 PHE A CA 1
ATOM 580 C C . PHE A 1 84 ? -5.126 -5.353 20.018 1.00 89.38 84 PHE A C 1
ATOM 582 O O . PHE A 1 84 ? -4.241 -6.083 19.571 1.00 89.38 84 PHE A O 1
ATOM 589 N N . ALA A 1 85 ? -6.246 -5.116 19.329 1.00 88.75 85 ALA A N 1
ATOM 590 C CA . ALA A 1 85 ? -6.421 -5.603 17.962 1.00 88.75 85 ALA A CA 1
ATOM 591 C C . ALA A 1 85 ? -5.327 -5.052 17.035 1.00 88.75 85 ALA A C 1
ATOM 593 O O . ALA A 1 85 ? -4.992 -3.866 17.090 1.00 88.75 85 ALA A O 1
ATOM 594 N N . LEU A 1 86 ? -4.802 -5.904 16.152 1.00 90.44 86 LEU A N 1
ATOM 595 C CA . LEU A 1 86 ? -3.864 -5.480 15.120 1.00 90.44 86 LEU A CA 1
ATOM 596 C C . LEU A 1 86 ? -4.626 -4.783 13.989 1.00 90.44 86 LEU A C 1
ATOM 598 O O . LEU A 1 86 ? -5.478 -5.385 13.333 1.00 90.44 86 LEU A O 1
ATOM 602 N N . ILE A 1 87 ? -4.285 -3.524 13.751 1.00 93.44 87 ILE A N 1
ATOM 603 C CA . ILE A 1 87 ? -4.830 -2.705 12.676 1.00 93.44 87 ILE A CA 1
ATOM 604 C C . ILE A 1 87 ? -3.844 -2.716 11.520 1.00 93.44 87 ILE A C 1
ATOM 606 O O . ILE A 1 87 ? -2.669 -2.394 11.690 1.00 93.44 87 ILE A O 1
ATOM 610 N N . ARG A 1 88 ? -4.344 -3.032 10.331 1.00 93.44 88 ARG A N 1
ATOM 611 C CA . ARG A 1 88 ? -3.621 -2.886 9.069 1.00 93.44 88 ARG A CA 1
ATOM 612 C C . ARG A 1 88 ? -4.036 -1.580 8.416 1.00 93.44 88 ARG A C 1
ATOM 614 O O . ARG A 1 88 ? -5.216 -1.402 8.098 1.00 93.44 88 ARG A O 1
ATOM 621 N N . VAL A 1 89 ? -3.076 -0.685 8.226 1.00 93.06 89 VAL A N 1
ATOM 622 C CA . VAL A 1 89 ? -3.267 0.583 7.522 1.00 93.06 89 VAL A CA 1
ATOM 623 C C . VAL A 1 89 ? -2.839 0.394 6.074 1.00 93.06 89 VAL A C 1
ATOM 625 O O . VAL A 1 89 ? -1.746 -0.095 5.810 1.00 93.06 89 VAL A O 1
ATOM 628 N N . ARG A 1 90 ? -3.711 0.759 5.139 1.00 91.38 90 ARG A N 1
ATOM 629 C CA . ARG A 1 90 ? -3.508 0.641 3.691 1.00 91.38 90 ARG A CA 1
ATOM 630 C C . ARG A 1 90 ? -3.573 2.020 3.055 1.00 91.38 90 ARG A C 1
ATOM 632 O O . ARG A 1 90 ? -4.381 2.847 3.487 1.00 91.38 90 ARG A O 1
ATOM 639 N N . ALA A 1 91 ? -2.754 2.255 2.038 1.00 90.31 91 ALA A N 1
ATOM 640 C CA . ALA A 1 91 ? -2.793 3.465 1.225 1.00 90.31 91 ALA A CA 1
ATOM 641 C C . ALA A 1 91 ? -3.466 3.154 -0.122 1.00 90.31 91 ALA A C 1
ATOM 643 O O . ALA A 1 91 ? -3.154 2.148 -0.749 1.00 90.31 91 ALA A O 1
ATOM 644 N N . ILE A 1 92 ? -4.395 4.003 -0.557 1.00 88.31 92 ILE A N 1
ATOM 645 C CA . ILE A 1 92 ? -5.223 3.800 -1.753 1.00 88.31 92 ILE A CA 1
ATOM 646 C C . ILE A 1 92 ? -4.804 4.820 -2.814 1.00 88.31 92 ILE A C 1
ATOM 648 O O . ILE A 1 92 ? -4.807 6.030 -2.560 1.00 88.31 92 ILE A O 1
ATOM 652 N N . LEU A 1 93 ? -4.448 4.342 -4.006 1.00 83.56 93 LEU A N 1
ATOM 653 C CA . LEU A 1 93 ? -4.020 5.170 -5.135 1.00 83.56 93 LEU A CA 1
ATOM 654 C C . LEU A 1 93 ? -5.237 5.540 -5.991 1.00 83.56 93 LEU A C 1
ATOM 656 O O . LEU A 1 93 ? -5.732 4.733 -6.777 1.00 83.56 93 LEU A O 1
ATOM 660 N N . GLY A 1 94 ? -5.740 6.767 -5.833 1.00 80.75 94 GLY A N 1
ATOM 661 C CA . GLY A 1 94 ? -6.994 7.180 -6.469 1.00 80.75 94 GLY A CA 1
ATOM 662 C C . GLY A 1 94 ? -8.166 6.314 -5.995 1.00 80.75 94 GLY A C 1
ATOM 663 O O . GLY A 1 94 ? -8.438 6.252 -4.798 1.00 80.75 94 GLY A O 1
ATOM 664 N N . GLU A 1 95 ? -8.824 5.631 -6.933 1.00 76.62 95 GLU A N 1
ATOM 665 C CA . GLU A 1 95 ? -9.925 4.686 -6.669 1.00 76.62 95 GLU A CA 1
ATOM 666 C C . GLU A 1 95 ? -9.456 3.221 -6.548 1.00 76.62 95 GLU A C 1
ATOM 668 O O . GLU A 1 95 ? -10.263 2.323 -6.310 1.00 76.62 95 GLU A O 1
ATOM 673 N N . ILE A 1 96 ? -8.157 2.954 -6.722 1.00 70.88 96 ILE A N 1
ATOM 674 C CA . ILE A 1 96 ? -7.598 1.599 -6.736 1.00 70.88 96 ILE A CA 1
ATOM 675 C C . ILE A 1 96 ? -7.076 1.247 -5.338 1.00 70.88 96 ILE A C 1
ATOM 677 O O . ILE A 1 96 ? -6.108 1.835 -4.849 1.00 70.88 96 ILE A O 1
ATOM 681 N N . ASP A 1 97 ? -7.707 0.257 -4.705 1.00 77.44 97 ASP A N 1
ATOM 682 C CA . ASP A 1 97 ? -7.219 -0.389 -3.481 1.00 77.44 97 ASP A CA 1
ATOM 683 C C . ASP A 1 97 ? -6.407 -1.626 -3.885 1.00 77.44 97 ASP A C 1
ATOM 685 O O . ASP A 1 97 ? -6.982 -2.643 -4.275 1.00 77.44 97 ASP A O 1
ATOM 689 N N . SER A 1 98 ? -5.073 -1.532 -3.842 1.00 68.88 98 SER A N 1
ATOM 690 C CA . SER A 1 98 ? -4.190 -2.663 -4.173 1.00 68.88 98 SER A CA 1
ATOM 691 C C . SER A 1 98 ? -4.257 -3.781 -3.135 1.00 68.88 98 SER A C 1
ATOM 693 O O . SER A 1 98 ? -3.869 -4.911 -3.407 1.00 68.88 98 SER A O 1
ATOM 695 N N . GLY A 1 99 ? -4.775 -3.477 -1.945 1.00 74.25 99 GLY A N 1
ATOM 696 C CA . GLY A 1 99 ? -4.800 -4.390 -0.822 1.00 74.25 99 GLY A CA 1
ATOM 697 C C . GLY A 1 99 ? -3.500 -4.435 -0.010 1.00 74.25 99 GLY A C 1
ATOM 698 O O . GLY A 1 99 ? -3.451 -5.143 0.998 1.00 74.25 99 GLY A O 1
ATOM 699 N N . ASP A 1 100 ? -2.495 -3.645 -0.381 1.00 74.88 100 ASP A N 1
ATOM 700 C CA . ASP A 1 100 ? -1.201 -3.629 0.298 1.00 74.88 100 ASP A CA 1
ATOM 701 C C . ASP A 1 100 ? -1.313 -3.016 1.697 1.00 74.88 100 ASP A C 1
ATOM 703 O O . ASP A 1 100 ? -1.954 -1.979 1.912 1.00 74.88 100 ASP A O 1
ATOM 707 N N . VAL A 1 101 ? -0.663 -3.651 2.671 1.00 83.12 101 VAL A N 1
ATOM 708 C CA . VAL A 1 101 ? -0.551 -3.113 4.029 1.00 83.12 101 VAL A CA 1
ATOM 709 C C . VAL A 1 101 ? 0.654 -2.185 4.074 1.00 83.12 101 VAL A C 1
ATOM 711 O O . VAL A 1 101 ? 1.784 -2.635 3.994 1.00 83.12 101 VAL A O 1
ATOM 714 N N . ALA A 1 102 ? 0.405 -0.889 4.236 1.00 85.31 102 ALA A N 1
ATOM 715 C CA . ALA A 1 102 ? 1.448 0.130 4.320 1.00 85.31 102 ALA A CA 1
ATOM 716 C C . ALA A 1 102 ? 2.027 0.277 5.737 1.00 85.31 102 ALA A C 1
ATOM 718 O O . ALA A 1 102 ? 3.152 0.739 5.894 1.00 85.31 102 ALA A O 1
ATOM 719 N N . ALA A 1 103 ? 1.255 -0.065 6.775 1.00 88.56 103 ALA A N 1
ATOM 720 C CA . ALA A 1 103 ? 1.726 -0.072 8.157 1.00 88.56 103 ALA A CA 1
ATOM 721 C C . ALA A 1 103 ? 0.829 -0.907 9.081 1.00 88.56 103 ALA A C 1
ATOM 723 O O . ALA A 1 103 ? -0.321 -1.228 8.763 1.00 88.56 103 ALA A O 1
ATOM 724 N N . LEU A 1 104 ? 1.351 -1.199 10.274 1.00 89.06 104 LEU A N 1
ATOM 725 C CA . LEU A 1 104 ? 0.628 -1.849 11.361 1.00 89.06 104 LEU A CA 1
ATOM 726 C C . LEU A 1 104 ? 0.516 -0.922 12.575 1.00 89.06 104 LEU A C 1
ATOM 728 O O . LEU A 1 104 ? 1.453 -0.201 12.910 1.00 89.06 104 LEU A O 1
ATOM 732 N N . ALA A 1 105 ? -0.621 -0.987 13.261 1.00 91.06 105 ALA A N 1
ATOM 733 C CA . ALA A 1 105 ? -0.859 -0.307 14.531 1.00 91.06 105 ALA A CA 1
ATOM 734 C C . ALA A 1 105 ? -1.608 -1.226 15.502 1.00 91.06 105 ALA A C 1
ATOM 736 O O . ALA A 1 105 ? -2.216 -2.214 15.090 1.00 91.06 105 ALA A O 1
ATOM 737 N N . VAL A 1 106 ? -1.580 -0.908 16.795 1.00 91.69 106 VAL A N 1
ATOM 738 C CA . VAL A 1 106 ? -2.276 -1.688 17.826 1.00 91.69 106 VAL A CA 1
ATOM 739 C C . VAL A 1 106 ? -3.394 -0.833 18.395 1.00 91.69 106 VAL A C 1
ATOM 741 O O . VAL A 1 106 ? -3.131 0.231 18.945 1.00 91.69 106 VAL A O 1
ATOM 744 N N . TRP A 1 107 ? -4.636 -1.299 18.279 1.00 92.88 107 TRP A N 1
ATOM 745 C CA . TRP A 1 107 ? -5.794 -0.542 18.743 1.00 92.88 107 TRP A CA 1
ATOM 746 C C . TRP A 1 107 ? -5.759 -0.361 20.265 1.00 92.88 107 TRP A C 1
ATOM 748 O O . TRP A 1 107 ? -5.641 -1.338 21.016 1.00 92.88 107 TRP A O 1
ATOM 758 N N . ARG A 1 108 ? -5.891 0.887 20.727 1.00 91.75 108 ARG A N 1
ATOM 759 C CA . ARG A 1 108 ? -5.939 1.251 22.149 1.00 91.75 108 ARG A CA 1
ATOM 760 C C . ARG A 1 108 ? -6.979 2.348 22.364 1.00 91.75 108 ARG A C 1
ATOM 762 O O . ARG A 1 108 ? -6.910 3.401 21.738 1.00 91.75 108 ARG A O 1
ATOM 769 N N . ALA A 1 109 ? -7.962 2.090 23.225 1.00 89.88 109 ALA A N 1
ATOM 770 C CA . ALA A 1 109 ? -9.085 3.005 23.423 1.00 89.88 109 ALA A CA 1
ATOM 771 C C . ALA A 1 109 ? -8.612 4.414 23.825 1.00 89.88 109 ALA A C 1
ATOM 773 O O . ALA A 1 109 ? -7.897 4.569 24.814 1.00 89.88 109 ALA A O 1
ATOM 774 N N . GLY A 1 110 ? -9.040 5.434 23.074 1.00 88.06 110 GLY A N 1
ATOM 775 C CA . GLY A 1 110 ? -8.760 6.844 23.377 1.00 88.06 110 GLY A CA 1
ATOM 776 C C . GLY A 1 110 ? -7.321 7.296 23.123 1.00 88.06 110 GLY A C 1
ATOM 777 O O . GLY A 1 110 ? -6.959 8.400 23.523 1.00 88.06 110 GLY A O 1
ATOM 778 N N . GLU A 1 111 ? -6.498 6.462 22.485 1.00 93.19 111 GLU A N 1
ATOM 779 C CA . GLU A 1 111 ? -5.127 6.816 22.128 1.00 93.19 111 GLU A CA 1
ATOM 780 C C . GLU A 1 111 ? -5.058 7.507 20.759 1.00 93.19 111 GLU A C 1
ATOM 782 O O . GLU A 1 111 ? -5.857 7.253 19.854 1.00 93.19 111 GLU A O 1
ATOM 787 N N . VAL A 1 112 ? -4.066 8.381 20.609 1.00 94.31 112 VAL A N 1
ATOM 788 C CA . VAL A 1 112 ? -3.690 8.990 19.334 1.00 94.31 112 VAL A CA 1
ATOM 789 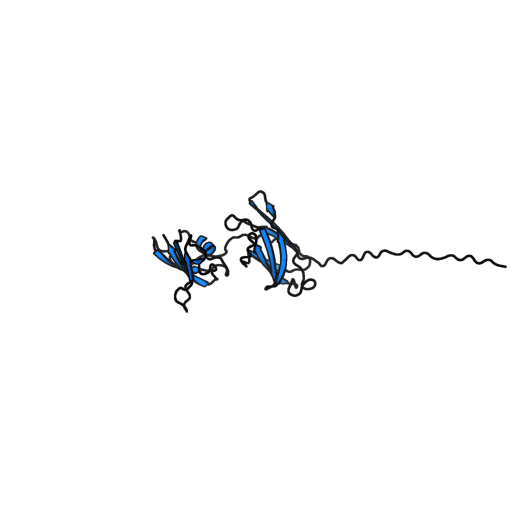C C . VAL A 1 112 ? -2.286 8.500 18.999 1.00 94.31 112 VAL A C 1
ATOM 791 O O . VAL A 1 112 ? -1.356 8.741 19.767 1.00 94.31 112 VAL A O 1
ATOM 794 N N . GLN A 1 113 ? -2.126 7.812 17.871 1.00 93.00 113 GLN A N 1
ATOM 795 C CA . GLN A 1 113 ? -0.861 7.207 17.464 1.00 93.00 113 GLN A CA 1
ATOM 796 C C . GLN A 1 113 ? -0.391 7.771 16.118 1.00 93.00 113 GLN A C 1
ATOM 798 O O . GLN A 1 113 ? -1.146 7.810 15.145 1.00 93.00 113 GLN A O 1
ATOM 803 N N . GLN A 1 114 ? 0.884 8.164 16.053 1.00 93.62 114 GLN A N 1
ATOM 804 C CA . GLN A 1 114 ? 1.532 8.498 14.787 1.00 93.62 114 GLN A CA 1
ATOM 805 C C . GLN A 1 114 ? 1.955 7.222 14.047 1.00 93.62 114 GLN A C 1
ATOM 807 O O . GLN A 1 114 ? 2.616 6.359 14.625 1.00 93.62 114 GLN A O 1
ATOM 812 N N . VAL A 1 115 ? 1.595 7.116 12.769 1.00 92.31 115 VAL A N 1
ATOM 813 C CA . VAL A 1 115 ? 1.942 6.011 11.869 1.00 92.31 115 VAL A CA 1
ATOM 814 C C . VAL A 1 115 ? 2.272 6.588 10.492 1.00 92.31 115 VAL A C 1
ATOM 816 O O . VAL A 1 115 ? 1.380 6.906 9.704 1.00 92.31 115 VAL A O 1
ATOM 819 N N . ASP A 1 116 ? 3.558 6.739 10.195 1.00 89.56 116 ASP A N 1
ATOM 820 C CA . ASP A 1 116 ? 4.005 7.213 8.886 1.00 89.56 116 ASP A CA 1
ATOM 821 C C . ASP A 1 116 ? 3.978 6.069 7.863 1.00 89.56 116 ASP A C 1
ATOM 823 O O . ASP A 1 116 ? 4.475 4.972 8.111 1.00 89.56 116 ASP A O 1
ATOM 827 N N . LEU A 1 117 ? 3.374 6.330 6.704 1.00 88.88 117 LEU A N 1
ATOM 828 C CA . LEU A 1 117 ? 3.248 5.396 5.591 1.00 88.88 117 LEU A CA 1
ATOM 829 C C . LEU A 1 117 ? 4.347 5.706 4.581 1.00 88.88 117 LEU A C 1
ATOM 831 O O . LEU A 1 117 ? 4.182 6.524 3.670 1.00 88.88 117 LEU A O 1
ATOM 835 N N . SER A 1 118 ? 5.497 5.065 4.752 1.00 69.81 118 SER A N 1
ATOM 836 C CA . SER A 1 118 ? 6.516 5.073 3.713 1.00 69.81 118 SER A CA 1
ATOM 837 C C . SER A 1 118 ? 6.174 3.985 2.703 1.00 69.81 118 SER A C 1
ATOM 839 O O . SER A 1 118 ? 6.162 2.816 3.069 1.00 69.81 118 SER A O 1
ATOM 841 N N . GLY A 1 119 ? 5.953 4.341 1.436 1.00 56.34 119 GLY A N 1
ATOM 842 C CA . GLY A 1 119 ? 5.822 3.382 0.326 1.00 56.34 119 GLY A CA 1
ATOM 843 C C . GLY A 1 119 ? 7.103 2.586 0.029 1.00 56.34 119 GLY A C 1
ATOM 844 O O . GLY A 1 119 ? 7.273 2.091 -1.080 1.00 56.34 119 GLY A O 1
ATOM 845 N N . THR A 1 120 ? 8.034 2.518 0.983 1.00 53.28 120 THR A N 1
ATOM 846 C CA . THR A 1 120 ? 9.267 1.753 0.877 1.00 53.28 120 THR A CA 1
ATOM 847 C C . THR A 1 120 ? 8.897 0.282 0.916 1.00 53.28 120 THR A C 1
ATOM 849 O O . THR A 1 120 ? 8.456 -0.222 1.945 1.00 53.28 120 THR A O 1
ATOM 852 N N . LEU A 1 121 ? 9.089 -0.402 -0.206 1.00 59.62 121 LEU A N 1
ATOM 853 C CA . LEU A 1 121 ? 9.087 -1.857 -0.243 1.00 59.62 121 LEU A CA 1
ATOM 854 C C . LEU A 1 121 ? 10.087 -2.369 0.792 1.00 59.62 121 LEU A C 1
ATOM 856 O O . LEU A 1 121 ? 11.284 -2.095 0.690 1.00 59.62 121 LEU A O 1
ATOM 860 N N . SER A 1 122 ? 9.608 -3.112 1.783 1.00 63.22 122 SER A N 1
ATOM 861 C CA . SER A 1 122 ? 10.487 -3.893 2.641 1.00 63.22 122 SER A CA 1
ATOM 862 C C . SER A 1 122 ? 10.770 -5.208 1.923 1.00 63.22 122 SER A C 1
ATOM 864 O O . SER A 1 122 ? 9.959 -6.134 1.953 1.00 63.22 122 SER A O 1
ATOM 866 N N . GLY A 1 123 ? 11.877 -5.271 1.179 1.00 71.81 123 GLY A N 1
ATOM 867 C CA . GLY A 1 123 ? 12.213 -6.468 0.418 1.00 71.81 123 GLY A CA 1
ATOM 868 C C . GLY A 1 123 ? 13.366 -6.326 -0.557 1.00 71.81 123 GLY A C 1
ATOM 869 O O . GLY A 1 123 ? 13.787 -5.228 -0.914 1.00 71.81 123 GLY A O 1
ATOM 870 N N . SER A 1 124 ? 13.868 -7.473 -0.994 1.00 83.81 124 SER A N 1
ATOM 871 C CA . SER A 1 124 ? 14.830 -7.578 -2.080 1.00 83.81 124 SER A CA 1
ATOM 872 C C . SER A 1 124 ? 14.712 -8.942 -2.752 1.00 83.81 124 SER A C 1
ATOM 874 O O . SER A 1 124 ? 14.157 -9.896 -2.201 1.00 83.81 124 SER A O 1
ATOM 876 N N . PHE A 1 125 ? 15.249 -9.025 -3.964 1.00 89.75 125 PHE A N 1
ATOM 877 C CA . PHE A 1 125 ? 15.493 -10.298 -4.619 1.00 89.75 125 PHE A CA 1
ATOM 878 C C . PHE A 1 125 ? 16.844 -10.871 -4.193 1.00 89.75 125 PHE A C 1
ATOM 880 O O . PHE A 1 125 ? 17.862 -10.175 -4.209 1.00 89.75 125 PHE A O 1
ATOM 887 N N . VAL A 1 126 ? 16.861 -12.164 -3.880 1.00 90.81 126 VAL A N 1
ATOM 888 C CA . VAL A 1 126 ? 18.069 -12.932 -3.574 1.00 90.81 126 VAL A CA 1
ATOM 889 C C . VAL A 1 126 ? 18.335 -13.927 -4.699 1.00 90.81 126 VAL A C 1
ATOM 891 O O . VAL A 1 126 ? 17.457 -14.693 -5.088 1.00 90.81 126 VAL A O 1
ATOM 894 N N . GLY A 1 127 ? 19.559 -13.931 -5.220 1.00 90.25 127 GLY A N 1
ATOM 895 C CA . GLY A 1 127 ? 19.998 -14.854 -6.263 1.00 90.25 127 GLY A CA 1
ATOM 896 C C . GLY A 1 127 ? 21.202 -14.321 -7.035 1.00 90.25 127 GLY A C 1
ATOM 897 O O . GLY A 1 127 ? 21.642 -13.189 -6.830 1.00 90.25 127 GLY A O 1
ATOM 898 N N . ALA A 1 128 ? 21.759 -15.152 -7.914 1.00 90.44 128 ALA A N 1
ATOM 899 C CA . ALA A 1 128 ? 22.885 -14.761 -8.754 1.00 90.44 128 ALA A CA 1
ATOM 900 C C . ALA A 1 128 ? 22.385 -14.009 -9.994 1.00 90.44 128 ALA A C 1
ATOM 902 O O . ALA A 1 128 ? 21.656 -14.567 -10.815 1.00 90.44 128 ALA A O 1
ATOM 903 N N . LEU A 1 129 ? 22.803 -12.752 -10.142 1.00 89.69 129 LEU A N 1
ATOM 904 C CA . LEU A 1 129 ? 22.536 -11.971 -11.346 1.00 89.69 129 LEU A CA 1
ATOM 905 C C . LEU A 1 129 ? 23.559 -12.325 -12.438 1.00 89.69 129 LEU A C 1
ATOM 907 O O . LEU A 1 129 ? 24.754 -12.411 -12.139 1.00 89.69 129 LEU A O 1
ATOM 911 N N . PRO A 1 130 ? 23.141 -12.501 -13.705 1.00 89.44 130 PRO A N 1
ATOM 912 C CA . PRO A 1 130 ? 24.084 -12.645 -14.806 1.00 89.44 130 PRO A CA 1
ATOM 913 C C . PRO A 1 130 ? 24.934 -11.373 -14.946 1.00 89.44 130 PRO A C 1
ATOM 915 O O . PRO A 1 130 ? 24.481 -10.273 -14.633 1.00 89.44 130 PRO A O 1
ATOM 918 N N . ALA A 1 131 ? 26.164 -11.504 -15.448 1.00 87.56 131 ALA A N 1
ATOM 919 C CA . ALA A 1 131 ? 27.055 -10.359 -15.674 1.00 87.56 131 ALA A CA 1
ATOM 920 C C . ALA A 1 131 ? 26.668 -9.513 -16.908 1.00 87.56 131 ALA A C 1
ATOM 922 O O . ALA A 1 131 ? 27.091 -8.368 -17.026 1.00 87.56 131 ALA A O 1
ATOM 923 N N . GLY A 1 132 ? 25.863 -10.070 -17.818 1.00 89.94 132 GLY A N 1
ATOM 924 C CA . GLY A 1 132 ? 25.370 -9.415 -19.035 1.00 89.94 132 GLY A CA 1
ATOM 925 C C . GLY A 1 132 ? 23.883 -9.701 -19.271 1.00 89.94 132 GLY A C 1
ATOM 926 O O . GLY A 1 132 ? 23.181 -10.029 -18.304 1.00 89.94 132 GLY A O 1
ATOM 927 N N . PRO A 1 133 ? 23.386 -9.573 -20.514 1.00 93.56 133 PRO A N 1
ATOM 928 C CA . PRO A 1 133 ? 22.041 -10.014 -20.870 1.00 93.56 133 PRO A CA 1
ATOM 929 C C . PRO A 1 133 ? 21.858 -11.488 -20.503 1.00 93.56 133 PRO A C 1
ATOM 931 O O . PRO A 1 133 ? 22.789 -12.289 -20.632 1.00 93.56 133 PRO A O 1
ATOM 934 N N . GLY A 1 134 ? 20.675 -11.858 -20.029 1.00 91.94 134 GLY A N 1
ATOM 935 C CA . GLY A 1 134 ? 20.409 -13.234 -19.627 1.00 91.94 134 GLY A CA 1
ATOM 936 C C . GLY A 1 134 ? 19.338 -13.354 -18.560 1.00 91.94 134 GLY A C 1
ATOM 937 O O . GLY A 1 134 ? 18.682 -12.385 -18.195 1.00 91.94 134 GLY A O 1
ATOM 938 N N . ARG A 1 135 ? 19.178 -14.574 -18.054 1.00 93.00 135 ARG A N 1
ATOM 939 C CA . ARG A 1 135 ? 18.097 -14.957 -17.150 1.00 93.00 135 ARG A CA 1
ATOM 940 C C . ARG A 1 135 ? 18.638 -15.292 -15.764 1.00 93.00 135 ARG A C 1
ATOM 942 O O . ARG A 1 135 ? 19.64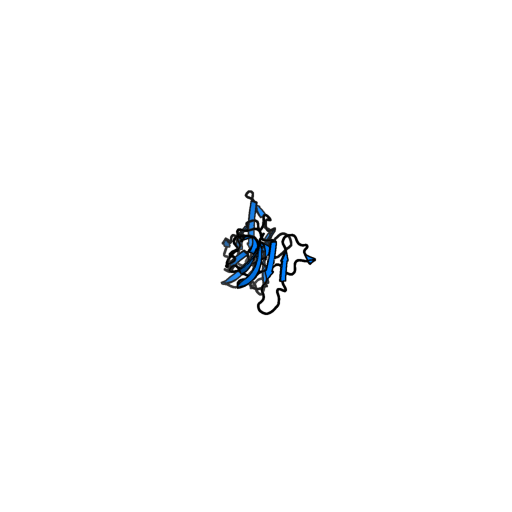0 -15.998 -15.662 1.00 93.00 135 ARG A O 1
ATOM 949 N N . ALA A 1 136 ? 17.960 -14.840 -14.715 1.00 92.06 136 ALA A N 1
ATOM 950 C CA . ALA A 1 136 ? 18.226 -15.246 -13.335 1.00 92.06 136 ALA A CA 1
ATOM 951 C C . ALA A 1 136 ? 16.983 -15.880 -12.711 1.00 92.06 136 ALA A C 1
ATOM 953 O O . ALA A 1 136 ? 15.873 -15.435 -12.980 1.00 92.06 136 ALA A O 1
ATOM 954 N N . LEU A 1 137 ? 17.171 -16.878 -11.848 1.00 91.56 137 LEU A N 1
ATOM 955 C CA . LEU A 1 137 ? 16.143 -17.314 -10.905 1.00 91.56 137 LEU A CA 1
ATOM 956 C C . LEU A 1 137 ? 16.395 -16.595 -9.582 1.00 91.56 137 LEU A C 1
ATOM 958 O O . LEU A 1 137 ? 17.460 -16.763 -8.985 1.00 91.56 137 LEU A O 1
ATOM 962 N N . LEU A 1 138 ? 15.435 -15.789 -9.152 1.00 93.19 138 LEU A N 1
ATOM 963 C CA . LEU A 1 138 ? 15.530 -14.950 -7.967 1.00 93.19 138 LEU A CA 1
ATOM 964 C C . LEU A 1 138 ? 14.421 -15.305 -6.985 1.00 93.19 138 LEU A C 1
ATOM 966 O O . LEU A 1 138 ? 13.310 -15.625 -7.389 1.00 93.19 138 LEU A O 1
ATOM 970 N N . LEU A 1 139 ? 14.721 -15.227 -5.697 1.00 91.19 139 LEU A N 1
ATOM 971 C CA . LEU A 1 139 ? 13.759 -15.419 -4.620 1.00 91.19 139 LEU A CA 1
ATOM 972 C C . LEU A 1 139 ? 13.377 -14.057 -4.044 1.00 91.19 139 LEU A C 1
ATOM 974 O O . LEU A 1 139 ? 14.266 -13.295 -3.664 1.00 91.19 139 LEU A O 1
ATOM 978 N N . TRP A 1 140 ? 12.087 -13.747 -3.959 1.00 91.50 140 TRP A N 1
ATOM 979 C CA . TRP A 1 140 ? 11.629 -12.547 -3.263 1.00 91.50 140 TRP A CA 1
ATOM 980 C C . TRP A 1 140 ? 11.649 -12.777 -1.750 1.00 91.50 140 TRP A C 1
ATOM 982 O O . TRP A 1 140 ? 10.964 -13.661 -1.240 1.00 91.50 140 TRP A O 1
ATOM 992 N N . THR A 1 141 ? 12.429 -11.983 -1.014 1.00 86.19 141 THR A N 1
ATOM 993 C CA . THR A 1 141 ? 12.509 -12.062 0.458 1.00 86.19 141 THR A CA 1
ATOM 994 C C . THR A 1 141 ? 11.841 -10.878 1.152 1.00 86.19 141 THR A C 1
ATOM 996 O O . THR A 1 141 ? 12.135 -10.598 2.313 1.00 86.19 141 THR A O 1
ATOM 999 N N . GLY A 1 142 ? 10.991 -10.143 0.434 1.00 81.12 142 GLY A N 1
ATOM 1000 C CA . GLY A 1 142 ? 10.228 -9.026 0.979 1.00 81.12 142 GLY A CA 1
ATOM 1001 C C . GLY A 1 142 ? 8.840 -9.398 1.472 1.00 81.12 142 GLY A C 1
ATOM 1002 O O . GLY A 1 142 ? 8.515 -10.570 1.658 1.00 81.12 142 GLY A O 1
ATOM 1003 N N . GLU A 1 143 ? 8.022 -8.371 1.679 1.00 75.75 143 GLU A N 1
ATOM 1004 C CA . GLU A 1 143 ? 6.607 -8.492 2.035 1.00 75.75 143 GLU A CA 1
ATOM 1005 C C . GLU A 1 143 ? 5.792 -9.223 0.958 1.00 75.75 143 GLU A C 1
ATOM 1007 O O . GLU A 1 143 ? 6.068 -9.112 -0.236 1.00 75.75 143 GLU A O 1
ATOM 1012 N N . SER A 1 144 ? 4.776 -9.974 1.389 1.00 74.94 144 SER A N 1
ATOM 1013 C CA . SER A 1 144 ? 3.802 -10.606 0.493 1.00 74.94 144 SER A CA 1
ATOM 1014 C C . SER A 1 144 ? 2.790 -9.600 -0.060 1.00 74.94 144 SER A C 1
ATOM 1016 O O . SER A 1 144 ? 2.545 -8.569 0.566 1.00 74.94 144 SER A O 1
ATOM 1018 N N . GLY A 1 145 ? 2.154 -9.915 -1.190 1.00 67.38 145 GLY A N 1
ATOM 1019 C CA . GLY A 1 145 ? 1.161 -9.042 -1.823 1.00 67.38 145 GLY A CA 1
ATOM 1020 C C . GLY A 1 145 ? 1.740 -7.932 -2.706 1.00 67.38 145 GLY A C 1
ATOM 1021 O O . GLY A 1 145 ? 0.987 -7.153 -3.276 1.00 67.38 145 GLY A O 1
ATOM 1022 N N . VAL A 1 146 ? 3.059 -7.877 -2.890 1.00 75.81 146 VAL A N 1
ATOM 1023 C CA . VAL A 1 146 ? 3.729 -6.778 -3.593 1.00 75.81 146 VAL A CA 1
ATOM 1024 C C . VAL A 1 146 ? 3.521 -6.864 -5.108 1.00 75.81 146 VAL A C 1
ATOM 1026 O O . VAL A 1 146 ? 3.765 -7.922 -5.694 1.00 75.81 146 VAL A O 1
ATOM 1029 N N . PRO A 1 147 ? 3.177 -5.756 -5.798 1.00 78.38 147 PRO A N 1
ATOM 1030 C CA . PRO A 1 147 ? 3.152 -5.751 -7.250 1.00 78.38 147 PRO A CA 1
ATOM 1031 C C . PRO A 1 147 ? 4.503 -6.153 -7.874 1.00 78.38 147 PRO A C 1
ATOM 1033 O O . PRO A 1 147 ? 5.540 -5.600 -7.516 1.00 78.38 147 PRO A O 1
ATOM 1036 N N . VAL A 1 148 ? 4.523 -7.075 -8.838 1.00 80.44 148 VAL A N 1
ATOM 1037 C CA . VAL A 1 148 ? 5.757 -7.618 -9.438 1.00 80.44 148 VAL A CA 1
ATOM 1038 C C . VAL A 1 148 ? 6.640 -6.525 -10.032 1.00 80.44 148 VAL A C 1
ATOM 1040 O O . VAL A 1 148 ? 7.845 -6.549 -9.831 1.00 80.44 148 VAL A O 1
ATOM 1043 N N . GLU A 1 149 ? 6.061 -5.513 -10.681 1.00 78.44 149 GLU A N 1
ATOM 1044 C CA . GLU A 1 149 ? 6.803 -4.358 -11.199 1.00 78.44 149 GLU A CA 1
ATOM 1045 C C . GLU A 1 149 ? 7.565 -3.618 -10.090 1.00 78.44 149 GLU A C 1
ATOM 1047 O O . GLU A 1 149 ? 8.728 -3.256 -10.262 1.00 78.44 149 GLU A O 1
ATOM 1052 N N . ARG A 1 150 ? 6.938 -3.474 -8.918 1.00 75.69 150 ARG A N 1
ATOM 1053 C CA . ARG A 1 150 ? 7.547 -2.857 -7.740 1.00 75.69 150 ARG A CA 1
ATOM 1054 C C . ARG A 1 150 ? 8.665 -3.707 -7.163 1.00 75.69 150 ARG A C 1
ATOM 1056 O O . ARG A 1 150 ? 9.741 -3.183 -6.898 1.00 75.69 150 ARG A O 1
ATOM 1063 N N . ALA A 1 151 ? 8.443 -5.012 -7.017 1.00 82.00 151 ALA A N 1
ATOM 1064 C CA . ALA A 1 151 ? 9.503 -5.927 -6.604 1.00 82.00 151 ALA A CA 1
ATOM 1065 C C . ALA A 1 151 ? 10.690 -5.862 -7.584 1.00 82.00 151 ALA A C 1
ATOM 1067 O O . ALA A 1 151 ? 11.842 -5.770 -7.170 1.00 82.00 151 ALA A O 1
ATOM 1068 N N . LEU A 1 152 ? 10.433 -5.857 -8.896 1.00 87.00 152 LEU A N 1
ATOM 1069 C CA . LEU A 1 152 ? 11.477 -5.788 -9.926 1.00 87.00 152 LEU A CA 1
ATOM 1070 C C . LEU A 1 152 ? 12.237 -4.459 -9.907 1.00 87.00 152 LEU A C 1
ATOM 1072 O O . LEU A 1 152 ? 13.433 -4.452 -10.193 1.00 87.00 152 LEU A O 1
ATOM 1076 N N . ALA A 1 153 ? 11.594 -3.358 -9.515 1.00 83.19 153 ALA A N 1
ATOM 1077 C CA . ALA A 1 153 ? 12.248 -2.062 -9.353 1.00 83.19 153 ALA A 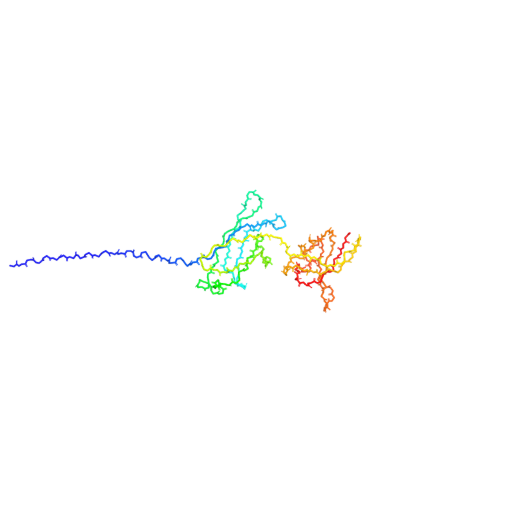CA 1
ATOM 1078 C C . ALA A 1 153 ? 13.333 -2.057 -8.258 1.00 83.19 153 ALA A C 1
ATOM 1080 O O . ALA A 1 153 ? 14.176 -1.161 -8.249 1.00 83.19 153 ALA A O 1
ATOM 1081 N N . THR A 1 154 ? 13.377 -3.058 -7.364 1.00 83.44 154 THR A N 1
ATOM 1082 C CA . THR A 1 154 ? 14.482 -3.198 -6.397 1.00 83.44 154 THR A CA 1
ATOM 1083 C C . THR A 1 154 ? 15.760 -3.766 -7.024 1.00 83.44 154 THR A C 1
ATOM 1085 O O . THR A 1 154 ? 16.791 -3.837 -6.355 1.00 83.44 154 THR A O 1
ATOM 1088 N N . LEU A 1 155 ? 15.715 -4.237 -8.275 1.00 87.81 155 LEU A N 1
ATOM 1089 C CA . LEU A 1 155 ? 16.883 -4.778 -8.964 1.00 87.81 155 LEU A CA 1
ATOM 1090 C C . LEU A 1 155 ? 17.759 -3.648 -9.519 1.00 87.81 155 LEU A C 1
ATOM 1092 O O . LEU A 1 155 ? 17.251 -2.704 -10.120 1.00 87.81 155 LEU A O 1
ATOM 1096 N N . PRO A 1 156 ? 19.096 -3.758 -9.427 1.00 86.00 156 PRO A N 1
ATOM 1097 C CA . PRO A 1 156 ? 20.011 -2.719 -9.903 1.00 86.00 156 PRO A CA 1
ATOM 1098 C C . PRO A 1 156 ? 20.179 -2.704 -11.437 1.00 86.00 156 PRO A C 1
ATOM 1100 O O . PRO A 1 156 ? 21.127 -2.108 -11.947 1.00 86.00 156 PRO A O 1
ATOM 1103 N N . ARG A 1 157 ? 19.323 -3.409 -12.189 1.00 86.62 157 ARG A N 1
ATOM 1104 C CA . ARG A 1 157 ? 19.446 -3.616 -13.638 1.00 86.62 157 ARG A CA 1
ATOM 1105 C C . ARG A 1 157 ? 18.090 -3.539 -14.326 1.00 86.62 157 ARG A C 1
ATOM 1107 O O . ARG A 1 157 ? 17.069 -3.879 -13.739 1.00 86.62 157 ARG A O 1
ATOM 1114 N N . ALA A 1 158 ? 18.114 -3.157 -15.601 1.00 87.56 158 ALA A N 1
ATOM 1115 C CA . ALA A 1 158 ? 16.927 -3.133 -16.441 1.00 87.56 158 ALA A CA 1
ATOM 1116 C C . ALA A 1 158 ? 16.383 -4.551 -16.669 1.00 87.56 158 ALA A C 1
ATOM 1118 O O . ALA A 1 158 ? 17.093 -5.438 -17.151 1.00 87.56 158 ALA A O 1
ATOM 1119 N N . VAL A 1 159 ? 15.107 -4.727 -16.342 1.00 89.94 159 VAL A N 1
ATOM 1120 C CA . VAL A 1 159 ? 14.355 -5.962 -16.553 1.00 89.94 159 VAL A CA 1
ATOM 1121 C C . VAL A 1 159 ? 13.612 -5.877 -17.884 1.00 89.94 159 VAL A C 1
ATOM 1123 O O . VAL A 1 159 ? 13.038 -4.844 -18.219 1.00 89.94 159 VAL A O 1
ATOM 1126 N N . GLU A 1 160 ? 13.630 -6.961 -18.650 1.00 90.00 160 GLU A N 1
ATOM 1127 C CA . GLU A 1 160 ? 12.850 -7.125 -19.878 1.00 90.00 160 GLU A CA 1
ATOM 1128 C C . GLU A 1 160 ? 11.523 -7.835 -19.610 1.00 90.00 160 GLU A C 1
ATOM 1130 O O . GLU A 1 160 ? 10.460 -7.391 -20.050 1.00 90.00 160 GLU A O 1
ATOM 1135 N N . ALA A 1 161 ? 11.588 -8.932 -18.862 1.00 88.56 161 ALA A N 1
ATOM 1136 C CA . ALA A 1 161 ? 10.436 -9.734 -18.493 1.00 88.56 161 ALA A CA 1
ATOM 1137 C C . ALA A 1 161 ? 10.701 -10.471 -17.180 1.00 88.56 161 ALA A C 1
ATOM 1139 O O . ALA A 1 161 ? 11.846 -10.706 -16.797 1.00 88.56 161 ALA A O 1
ATOM 1140 N N . ALA A 1 162 ? 9.633 -10.864 -16.503 1.00 88.69 162 ALA A N 1
ATOM 1141 C CA . ALA A 1 162 ? 9.682 -11.695 -15.318 1.00 88.69 162 ALA A CA 1
ATOM 1142 C C . ALA A 1 162 ? 8.593 -12.769 -15.369 1.00 88.69 162 ALA A C 1
ATOM 1144 O O . ALA A 1 162 ? 7.491 -12.530 -15.859 1.00 88.69 162 ALA A O 1
ATOM 1145 N N . TYR A 1 163 ? 8.885 -13.952 -14.846 1.00 87.44 163 TYR A N 1
ATOM 1146 C CA . TYR A 1 163 ? 7.991 -15.104 -14.856 1.00 87.44 163 TYR A CA 1
ATOM 1147 C C . TYR A 1 163 ? 7.970 -15.721 -13.467 1.00 87.44 163 TYR A C 1
ATOM 1149 O O . TYR A 1 163 ? 9.027 -16.034 -12.921 1.00 87.44 163 TYR A O 1
ATOM 1157 N N . LEU A 1 164 ? 6.787 -15.921 -12.893 1.00 83.50 164 LEU A N 1
ATOM 1158 C CA . LEU A 1 164 ? 6.689 -16.619 -11.616 1.00 83.50 164 LEU A CA 1
ATOM 1159 C C . LEU A 1 164 ? 7.004 -18.101 -11.836 1.00 83.50 164 LEU A C 1
ATOM 1161 O O . LEU A 1 164 ? 6.446 -18.741 -12.734 1.00 83.50 164 LEU A O 1
ATOM 1165 N N . TRP A 1 165 ? 7.892 -18.639 -11.011 1.00 79.69 165 TRP A N 1
ATOM 1166 C CA . TRP A 1 165 ? 8.216 -20.052 -10.981 1.00 79.69 165 TRP A CA 1
ATOM 1167 C C . TRP A 1 165 ? 7.398 -20.743 -9.891 1.00 79.69 165 TRP A C 1
ATOM 1169 O O . TRP A 1 165 ? 7.659 -20.576 -8.703 1.00 79.69 165 TRP A O 1
ATOM 1179 N N . ASP A 1 166 ? 6.435 -21.559 -10.307 1.00 72.12 166 ASP A N 1
ATOM 1180 C CA . ASP A 1 166 ? 5.709 -22.472 -9.428 1.00 72.12 166 ASP A CA 1
ATOM 1181 C C . ASP A 1 166 ? 6.248 -23.890 -9.665 1.00 72.12 166 ASP A C 1
ATOM 1183 O O . ASP A 1 166 ? 6.184 -24.416 -10.773 1.00 72.12 166 ASP A O 1
ATOM 1187 N N . GLY A 1 167 ? 6.798 -24.532 -8.632 1.00 61.41 167 GLY A N 1
ATOM 1188 C CA . GLY A 1 167 ? 7.357 -25.886 -8.735 1.00 61.41 167 GLY A CA 1
ATOM 1189 C C . GLY A 1 167 ? 6.339 -26.969 -9.123 1.00 61.41 167 GLY A C 1
ATOM 1190 O O . GLY A 1 167 ? 6.738 -28.097 -9.409 1.00 61.41 167 GLY A O 1
ATOM 1191 N N . THR A 1 168 ? 5.044 -26.646 -9.137 1.00 61.59 168 THR A N 1
ATOM 1192 C CA . THR A 1 168 ? 3.957 -27.569 -9.486 1.00 61.59 168 THR A CA 1
ATOM 1193 C C . THR A 1 168 ? 3.388 -27.355 -10.893 1.00 61.59 168 THR A C 1
ATOM 1195 O O . THR A 1 168 ? 2.706 -28.241 -11.412 1.00 61.59 168 THR A O 1
ATOM 1198 N N . VAL A 1 169 ? 3.700 -26.231 -11.554 1.00 52.34 169 VAL A N 1
ATOM 1199 C CA . VAL A 1 169 ? 3.136 -25.852 -12.860 1.00 52.34 169 VAL A CA 1
ATOM 1200 C C . VAL A 1 169 ? 4.215 -25.181 -13.717 1.00 52.34 169 VAL A C 1
ATOM 1202 O O . VAL A 1 169 ? 4.897 -24.272 -13.261 1.00 52.34 169 VAL A O 1
ATOM 1205 N N . SER A 1 170 ? 4.350 -25.584 -14.989 1.00 52.31 170 SER A N 1
ATOM 1206 C CA . SER A 1 170 ? 5.108 -24.831 -16.017 1.00 52.31 170 SER A CA 1
ATOM 1207 C C . SER A 1 170 ? 4.843 -23.318 -15.877 1.00 52.31 170 SER A C 1
ATOM 1209 O O . SER A 1 170 ? 3.703 -22.994 -15.534 1.00 52.31 170 SER A O 1
ATOM 1211 N N . PRO A 1 171 ? 5.809 -22.400 -16.121 1.00 58.19 171 PRO A N 1
ATOM 1212 C CA . PRO A 1 171 ? 5.651 -20.969 -15.839 1.00 58.19 171 PRO A CA 1
ATOM 1213 C C . PRO A 1 171 ? 4.338 -20.451 -16.431 1.00 58.19 171 PRO A C 1
ATOM 1215 O O . PRO A 1 171 ? 4.202 -20.248 -17.635 1.00 58.19 171 PRO A O 1
ATOM 1218 N N . SER A 1 172 ? 3.331 -20.303 -15.575 1.00 58.78 172 SER A N 1
ATOM 1219 C CA . SER A 1 172 ? 1.940 -20.045 -15.977 1.00 58.78 172 SER A CA 1
ATOM 1220 C C . SER A 1 172 ? 1.624 -18.550 -15.978 1.00 58.78 172 SER A C 1
ATOM 1222 O O . SER A 1 172 ? 0.491 -18.120 -16.195 1.00 58.78 172 SER A O 1
ATOM 1224 N N . ARG A 1 173 ? 2.656 -17.757 -15.703 1.00 70.12 173 ARG A N 1
ATOM 1225 C CA . ARG A 1 173 ? 2.563 -16.507 -14.991 1.00 70.12 173 ARG A CA 1
ATOM 1226 C C . ARG A 1 173 ? 3.714 -15.600 -15.466 1.00 70.12 173 ARG A C 1
ATOM 1228 O O . ARG A 1 173 ? 4.863 -15.863 -15.130 1.00 70.12 173 ARG A O 1
ATOM 1235 N N . SER A 1 174 ? 3.411 -14.564 -16.262 1.00 74.50 174 SER A N 1
ATOM 1236 C CA . SER A 1 174 ? 4.397 -13.686 -16.912 1.00 74.50 174 SER A CA 1
ATOM 1237 C C . SER A 1 174 ? 4.045 -12.196 -16.833 1.00 74.50 174 SER A C 1
ATOM 1239 O O . SER A 1 174 ? 2.944 -11.795 -17.215 1.00 74.50 174 SER A O 1
ATOM 1241 N N . TYR A 1 175 ? 5.035 -11.382 -16.476 1.00 80.56 175 TYR A N 1
ATOM 1242 C CA . TYR A 1 175 ? 5.046 -9.929 -16.595 1.00 80.56 175 TYR A CA 1
ATOM 1243 C C . TYR A 1 175 ? 6.074 -9.510 -17.651 1.00 80.56 175 TYR A C 1
ATOM 1245 O O . TYR A 1 175 ? 7.239 -9.894 -17.578 1.00 80.56 175 TYR A O 1
ATOM 1253 N N . ILE A 1 176 ? 5.655 -8.726 -18.641 1.00 82.38 176 ILE A N 1
ATOM 1254 C CA . ILE A 1 176 ? 6.526 -8.228 -19.711 1.00 82.38 176 ILE A CA 1
ATOM 1255 C C . ILE A 1 176 ? 6.485 -6.706 -19.656 1.00 82.38 176 ILE A C 1
ATOM 1257 O O . ILE A 1 176 ? 5.405 -6.115 -19.732 1.00 82.38 176 ILE A O 1
ATOM 1261 N N . VAL A 1 177 ? 7.651 -6.071 -19.530 1.00 80.62 177 VAL A N 1
ATOM 1262 C CA . VAL A 1 177 ? 7.738 -4.615 -19.379 1.00 80.62 177 VAL A CA 1
ATOM 1263 C C . VAL A 1 177 ? 7.152 -3.929 -20.616 1.00 80.62 177 VAL A C 1
ATOM 1265 O O . VAL A 1 177 ? 7.588 -4.164 -21.742 1.00 80.62 177 VAL A O 1
ATOM 1268 N N . GLY A 1 178 ? 6.147 -3.076 -20.399 1.00 80.12 178 GLY A N 1
ATOM 1269 C CA . GLY A 1 178 ? 5.459 -2.331 -21.459 1.00 80.12 178 GLY A CA 1
ATOM 1270 C C . GLY A 1 178 ? 4.424 -3.129 -22.261 1.00 80.12 178 GLY A C 1
ATOM 1271 O O . GLY A 1 178 ? 3.854 -2.584 -23.206 1.00 80.12 178 GLY A O 1
ATOM 1272 N N . ALA A 1 179 ? 4.154 -4.392 -21.916 1.00 78.69 179 ALA A N 1
ATOM 1273 C CA . ALA A 1 179 ? 3.103 -5.159 -22.578 1.00 78.69 179 ALA A CA 1
ATOM 1274 C C . ALA A 1 179 ? 1.695 -4.691 -22.145 1.00 78.69 179 ALA A C 1
ATOM 1276 O O . ALA A 1 179 ? 1.514 -4.337 -20.975 1.00 78.69 179 ALA A O 1
ATOM 1277 N N . PRO A 1 180 ? 0.691 -4.730 -23.045 1.00 74.62 180 PRO A N 1
ATOM 1278 C CA . PRO A 1 180 ? -0.706 -4.440 -22.713 1.00 74.62 180 PRO A CA 1
ATOM 1279 C C . PRO A 1 180 ? -1.256 -5.335 -21.594 1.00 74.62 180 PRO A C 1
ATOM 1281 O O . PRO A 1 180 ? -0.837 -6.488 -21.455 1.00 74.62 180 PRO A O 1
ATOM 1284 N N . THR A 1 181 ? -2.231 -4.832 -20.830 1.00 64.75 181 THR A N 1
ATOM 1285 C CA . THR A 1 181 ? -2.838 -5.529 -19.679 1.00 64.75 181 THR A CA 1
ATOM 1286 C C . THR A 1 181 ? -3.378 -6.915 -20.040 1.00 64.75 181 THR A C 1
ATOM 1288 O O . THR A 1 181 ? -3.311 -7.830 -19.229 1.00 64.75 181 THR A O 1
ATOM 1291 N N . GLU A 1 182 ? -3.859 -7.116 -21.268 1.00 65.62 182 GLU A N 1
ATOM 1292 C CA . GLU A 1 182 ? -4.392 -8.399 -21.749 1.00 65.62 182 GLU A CA 1
ATOM 1293 C C . GLU A 1 182 ? -3.313 -9.490 -21.874 1.00 65.62 182 GLU A C 1
ATOM 1295 O O . GLU A 1 182 ? -3.615 -10.685 -21.841 1.00 65.62 182 GLU A O 1
ATOM 1300 N N . VAL A 1 183 ? -2.050 -9.081 -22.028 1.00 67.38 183 VAL A N 1
ATOM 1301 C CA . VAL A 1 183 ? -0.872 -9.959 -22.114 1.00 67.38 183 VAL A CA 1
ATOM 1302 C C . VAL A 1 183 ? -0.254 -10.175 -20.730 1.00 67.38 183 VAL A C 1
ATOM 1304 O O . VAL A 1 183 ? 0.398 -11.194 -20.493 1.00 67.38 183 VAL A O 1
ATOM 1307 N N . GLN A 1 184 ? -0.499 -9.254 -19.796 1.00 68.81 184 GLN A N 1
ATOM 1308 C CA . GLN A 1 184 ? -0.068 -9.375 -18.410 1.00 68.81 184 GLN A CA 1
ATOM 1309 C C . GLN A 1 184 ? -0.972 -10.360 -17.666 1.00 68.81 184 GLN A C 1
ATOM 1311 O O . GLN A 1 184 ? -2.050 -10.033 -17.171 1.00 68.81 184 GLN A O 1
ATOM 1316 N N . ARG A 1 185 ? -0.526 -11.609 -17.567 1.00 58.28 185 ARG A N 1
ATOM 1317 C CA . ARG A 1 185 ? -1.153 -12.578 -16.669 1.00 58.28 185 ARG A CA 1
ATOM 1318 C C . ARG A 1 185 ? -0.505 -12.346 -15.308 1.00 58.28 185 ARG A C 1
ATOM 1320 O O . ARG A 1 185 ? 0.676 -12.634 -15.222 1.00 58.28 185 ARG A O 1
ATOM 1327 N N . PHE A 1 186 ? -1.295 -11.841 -14.341 1.00 64.25 186 PHE A N 1
ATOM 1328 C CA . PHE A 1 186 ? -1.066 -11.498 -12.906 1.00 64.25 186 PHE A CA 1
ATOM 1329 C C . PHE A 1 186 ? 0.165 -10.625 -12.551 1.00 64.25 186 PHE A C 1
ATOM 1331 O O . PHE A 1 186 ? 1.190 -10.615 -13.222 1.00 64.25 186 PHE A O 1
ATOM 1338 N N . THR A 1 187 ? 0.037 -9.872 -11.454 1.00 70.19 187 THR A N 1
ATOM 1339 C CA . THR A 1 187 ? 0.922 -8.748 -11.106 1.00 70.19 187 THR A CA 1
ATOM 1340 C C . THR A 1 187 ? 1.379 -8.745 -9.651 1.00 70.19 187 THR A C 1
ATOM 1342 O O . THR A 1 187 ? 1.901 -7.729 -9.233 1.00 70.19 187 THR A O 1
ATOM 1345 N N . ILE A 1 188 ? 1.218 -9.823 -8.875 1.00 77.56 188 ILE A N 1
ATOM 1346 C CA . ILE A 1 188 ? 1.544 -9.853 -7.433 1.00 77.56 188 ILE A CA 1
ATOM 1347 C C . ILE A 1 188 ? 2.568 -10.957 -7.125 1.00 77.56 188 ILE A C 1
ATOM 1349 O O . ILE A 1 188 ? 2.469 -12.046 -7.691 1.00 77.56 188 ILE A O 1
ATOM 1353 N N . VAL A 1 189 ? 3.529 -10.658 -6.245 1.00 80.69 189 VAL A N 1
ATOM 1354 C CA . VAL A 1 189 ? 4.575 -11.555 -5.727 1.00 80.69 189 VAL A CA 1
ATOM 1355 C C . VAL A 1 189 ? 4.438 -11.664 -4.210 1.00 80.69 189 VAL A C 1
ATOM 1357 O O . VAL A 1 189 ? 4.305 -10.654 -3.514 1.00 80.69 189 VAL A O 1
ATOM 1360 N N . ASP A 1 190 ? 4.498 -12.890 -3.700 1.00 83.62 190 ASP A N 1
ATOM 1361 C CA . ASP A 1 190 ? 4.487 -13.197 -2.276 1.00 83.62 190 ASP A CA 1
ATOM 1362 C C . ASP A 1 190 ? 5.892 -13.490 -1.728 1.00 83.62 190 ASP A C 1
ATOM 1364 O O . ASP A 1 190 ? 6.814 -13.865 -2.454 1.00 83.62 190 ASP A O 1
ATOM 1368 N N . SER A 1 191 ? 6.090 -13.303 -0.420 1.00 83.81 191 SER A N 1
ATOM 1369 C CA . SER A 1 191 ? 7.341 -13.665 0.251 1.00 83.81 191 SER A CA 1
ATOM 1370 C C . SER A 1 191 ? 7.663 -15.146 0.037 1.00 83.81 191 SER A C 1
ATOM 1372 O O . SER A 1 191 ? 6.841 -16.014 0.332 1.00 83.81 191 SER A O 1
ATOM 1374 N N . GLY A 1 192 ? 8.867 -15.439 -0.452 1.00 84.62 192 GLY A N 1
ATOM 1375 C CA . GLY A 1 192 ? 9.292 -16.794 -0.797 1.00 84.62 192 GLY A CA 1
ATOM 1376 C C . GLY A 1 192 ? 8.951 -17.227 -2.224 1.00 84.62 192 GLY A C 1
ATOM 1377 O O . GLY A 1 192 ? 9.355 -18.322 -2.618 1.00 84.62 192 GLY A O 1
ATOM 1378 N N . ASP A 1 193 ? 8.281 -16.390 -3.019 1.00 88.88 193 ASP A N 1
ATOM 1379 C CA . ASP A 1 193 ? 8.071 -16.680 -4.434 1.00 88.88 193 ASP A CA 1
ATOM 1380 C C . ASP A 1 193 ? 9.392 -16.650 -5.203 1.00 88.88 193 ASP A C 1
ATOM 1382 O O . ASP A 1 193 ? 10.234 -15.754 -5.053 1.00 88.88 193 ASP A O 1
ATOM 1386 N N . ALA A 1 194 ? 9.551 -17.639 -6.079 1.00 89.06 194 ALA A N 1
ATOM 1387 C CA . ALA A 1 194 ? 10.633 -17.684 -7.041 1.00 89.06 194 ALA A CA 1
ATOM 1388 C C . ALA A 1 194 ? 10.191 -17.004 -8.343 1.00 89.06 194 ALA A C 1
ATOM 1390 O O . ALA A 1 194 ? 9.131 -17.298 -8.894 1.00 89.06 194 ALA A O 1
ATOM 1391 N N . VAL A 1 195 ? 11.024 -16.111 -8.864 1.00 89.31 195 VAL A N 1
ATOM 1392 C CA . VAL A 1 195 ? 10.779 -15.356 -10.090 1.00 89.31 195 VAL A CA 1
ATOM 1393 C C . VAL A 1 195 ? 11.969 -15.532 -11.019 1.00 89.31 195 VAL A C 1
ATOM 1395 O O . VAL A 1 195 ? 13.117 -15.277 -10.664 1.00 89.31 195 VAL A O 1
ATOM 1398 N N . ILE A 1 196 ? 11.696 -15.968 -12.239 1.00 90.62 196 ILE A N 1
ATOM 1399 C CA . IL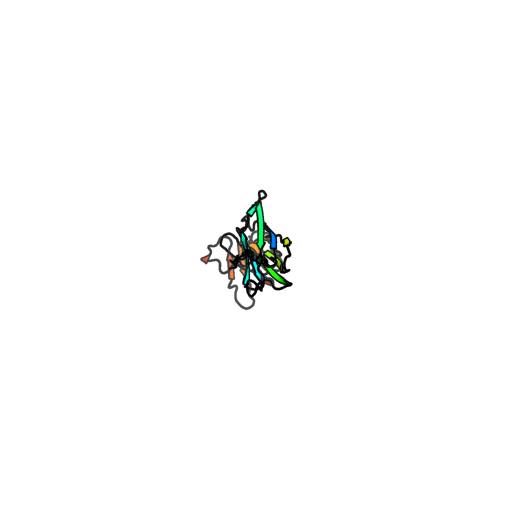E A 1 196 ? 12.647 -15.928 -13.338 1.00 90.62 196 ILE A CA 1
ATOM 1400 C C . ILE A 1 196 ? 12.633 -14.519 -13.920 1.00 90.62 196 ILE A C 1
ATOM 1402 O O . ILE A 1 196 ? 11.587 -14.072 -14.370 1.00 90.62 196 ILE A O 1
ATOM 1406 N N . VAL A 1 197 ? 13.773 -13.839 -13.964 1.00 91.56 197 VAL A N 1
ATOM 1407 C CA . VAL A 1 197 ? 13.897 -12.477 -14.499 1.00 91.56 197 VAL A CA 1
ATOM 1408 C C . VAL A 1 197 ? 14.833 -12.474 -15.702 1.00 91.56 197 VAL A C 1
ATOM 1410 O O . VAL A 1 197 ? 15.971 -12.934 -15.600 1.00 91.56 197 VAL A O 1
ATOM 1413 N N . ASP A 1 198 ? 14.351 -11.949 -16.827 1.00 92.12 198 ASP A N 1
ATOM 1414 C CA . ASP A 1 198 ? 15.122 -11.695 -18.043 1.00 92.12 198 ASP A CA 1
ATOM 1415 C C . ASP A 1 198 ? 15.676 -10.266 -18.004 1.00 92.12 198 ASP A C 1
ATOM 1417 O O . ASP A 1 198 ? 14.931 -9.299 -17.838 1.00 92.12 198 ASP A O 1
ATOM 1421 N N . PHE A 1 199 ? 16.992 -10.132 -18.156 1.00 92.31 199 PHE A N 1
ATOM 1422 C CA . PHE A 1 199 ? 17.720 -8.865 -18.166 1.00 92.31 199 PHE A CA 1
ATOM 1423 C C . PHE A 1 199 ? 18.230 -8.531 -19.565 1.00 92.31 199 PHE A C 1
ATOM 1425 O O . PHE A 1 199 ? 18.723 -9.416 -20.275 1.00 92.31 199 PHE A O 1
ATOM 1432 N N . ARG A 1 200 ? 18.198 -7.235 -19.895 1.00 86.69 200 ARG A N 1
ATOM 1433 C CA . ARG A 1 200 ? 18.872 -6.670 -21.072 1.00 86.69 200 ARG A CA 1
ATOM 1434 C C . ARG A 1 200 ? 20.351 -6.395 -20.827 1.00 86.69 200 ARG A C 1
ATOM 1436 O O . ARG A 1 200 ? 20.764 -6.213 -19.652 1.00 86.69 200 ARG A O 1
#

pLDDT: mean 80.46, std 15.86, range [36.69, 97.31]

Radius of gyration: 27.13 Å; chains: 1; bounding box: 93×61×77 Å